Protein AF-A0A1Y2C1D2-F1 (afdb_monomer)

Foldseek 3Di:
DDDDDPDDPPDDDDDPFQFDWAWDQDPVDNLAIDIDTDDGPDDLVNRLVVNLVSLCVSLVVDPADSLLLLQLLLLQQQELPHDPCRHHDPVCGNLVPQPDQDSSSSSSVLSSRQSVCCVPVVDCRSVVSSRVSSSVLSVCLLQVVQVSSQSSNVSSCLSNVNDPVDDDDDDPPSRHRDHDPPRPHPDDPPPDDVVVVPPPPPPDDDDDDDDDDDDDDDDDDDDDDDDDDDDDDDDDDDDDDDDDDDDDDDDDDDDDDDDDDDPDPPVPPVPPPPPVPPDDPPPDPDDDDDDDDDDDDDDDDDDDDDDDDDDD

Radius of gyration: 33.6 Å; Cα contacts (8 Å, |Δi|>4): 240; chains: 1; bounding box: 76×108×132 Å

Structure (mmCIF, N/CA/C/O backbone):
data_AF-A0A1Y2C1D2-F1
#
_entry.id   AF-A0A1Y2C1D2-F1
#
loop_
_atom_site.group_PDB
_atom_site.id
_atom_site.type_symbol
_atom_site.label_atom_id
_atom_site.label_alt_id
_atom_site.label_comp_id
_atom_site.label_asym_id
_atom_site.label_entity_id
_atom_site.label_seq_id
_atom_site.pdbx_PDB_ins_code
_atom_site.Cartn_x
_atom_site.Cartn_y
_atom_site.Cartn_z
_atom_site.occupancy
_atom_site.B_iso_or_equiv
_atom_site.auth_seq_id
_atom_site.auth_comp_id
_atom_site.auth_asym_id
_atom_site.auth_atom_id
_atom_site.pdbx_PDB_model_num
ATOM 1 N N . MET A 1 1 ? -32.424 13.420 65.749 1.00 44.06 1 MET A N 1
ATOM 2 C CA . MET A 1 1 ? -33.240 12.980 64.598 1.00 44.06 1 MET A CA 1
ATOM 3 C C . MET A 1 1 ? -32.360 13.023 63.364 1.00 44.06 1 MET A C 1
ATOM 5 O O . MET A 1 1 ? -32.071 14.099 62.861 1.00 44.06 1 MET A O 1
ATOM 9 N N . SER A 1 2 ? -31.848 11.860 62.972 1.00 50.56 2 SER A N 1
ATOM 10 C CA . SER A 1 2 ? -30.832 11.695 61.932 1.00 50.56 2 SER A CA 1
ATOM 11 C C . SER A 1 2 ? -31.506 11.419 60.590 1.00 50.56 2 SER A C 1
ATOM 13 O O . SER A 1 2 ? -32.249 10.448 60.474 1.00 50.56 2 SER A O 1
ATOM 15 N N . LYS A 1 3 ? -31.252 12.255 59.579 1.00 54.75 3 LYS A N 1
ATOM 16 C CA . LYS A 1 3 ? -31.579 11.954 58.180 1.00 54.75 3 LYS A CA 1
ATOM 17 C C . LYS A 1 3 ? -30.296 11.526 57.477 1.00 54.75 3 LYS A C 1
ATOM 19 O O . LYS A 1 3 ? -29.477 12.368 57.127 1.00 54.75 3 LYS A O 1
ATOM 24 N N . ALA A 1 4 ? -30.127 10.219 57.308 1.00 60.47 4 ALA A N 1
ATOM 25 C CA . ALA A 1 4 ? -29.154 9.664 56.380 1.00 60.47 4 ALA A CA 1
ATOM 26 C C . ALA A 1 4 ? -29.745 9.763 54.967 1.00 60.47 4 ALA A C 1
ATOM 28 O O . ALA A 1 4 ? -30.774 9.152 54.675 1.00 60.47 4 ALA A O 1
ATOM 29 N N . VAL A 1 5 ? -29.134 10.589 54.123 1.00 63.88 5 VAL A N 1
ATOM 30 C CA . VAL A 1 5 ? -29.437 10.666 52.693 1.00 63.88 5 VAL A CA 1
ATOM 31 C C . VAL A 1 5 ? -28.674 9.525 52.025 1.00 63.88 5 VAL A C 1
ATOM 33 O O . VAL A 1 5 ? -27.448 9.546 51.981 1.00 63.88 5 VAL A O 1
ATOM 36 N N . LEU A 1 6 ? -29.398 8.499 51.571 1.00 66.19 6 LEU A N 1
ATOM 37 C CA . LEU A 1 6 ? -28.864 7.490 50.659 1.00 66.19 6 LEU A CA 1
ATOM 38 C C . LEU A 1 6 ? -28.685 8.154 49.285 1.00 66.19 6 LEU A C 1
ATOM 40 O O . LEU A 1 6 ? -29.654 8.323 48.546 1.00 66.19 6 LEU A O 1
ATOM 44 N N . GLU A 1 7 ? -27.458 8.543 48.948 1.00 60.53 7 GLU A N 1
ATOM 45 C CA . GLU A 1 7 ? -27.077 8.801 47.560 1.00 60.53 7 GLU A CA 1
ATOM 46 C C . GLU A 1 7 ? -26.988 7.458 46.830 1.00 60.53 7 GLU A C 1
ATOM 48 O O . GLU A 1 7 ? -26.116 6.631 47.088 1.00 60.53 7 GLU A O 1
ATOM 53 N N . SER A 1 8 ? -27.945 7.213 45.937 1.00 62.31 8 SER A N 1
ATOM 54 C CA . SER A 1 8 ? -27.910 6.082 45.019 1.00 62.31 8 SER A CA 1
ATOM 55 C C . SER A 1 8 ? -26.815 6.316 43.980 1.00 62.31 8 SER A C 1
ATOM 57 O O . SER A 1 8 ? -26.975 7.135 43.074 1.00 62.31 8 SER A O 1
ATOM 59 N N . GLU A 1 9 ? -25.708 5.595 44.125 1.00 65.31 9 GLU A N 1
ATOM 60 C CA . GLU A 1 9 ? -24.578 5.575 43.199 1.00 65.31 9 GLU A CA 1
ATOM 61 C C . GLU A 1 9 ? -25.021 4.985 41.845 1.00 65.31 9 GLU A C 1
ATOM 63 O O . GLU A 1 9 ? -25.062 3.774 41.627 1.00 65.31 9 GLU A O 1
ATOM 68 N N . THR A 1 10 ? -25.441 5.855 40.925 1.00 72.31 10 THR A N 1
ATOM 69 C CA . THR A 1 10 ? -25.790 5.476 39.552 1.00 72.31 10 THR A CA 1
ATOM 70 C C . THR A 1 10 ? -24.538 5.029 38.805 1.00 72.31 10 THR A C 1
ATOM 72 O O . THR A 1 10 ? -23.720 5.856 38.397 1.00 72.31 10 THR A O 1
ATOM 75 N N . LEU A 1 11 ? -24.403 3.715 38.608 1.00 74.19 11 LEU A N 1
ATOM 76 C CA . LEU A 1 11 ? -23.342 3.124 37.795 1.00 74.19 11 LEU A CA 1
ATOM 77 C C . LEU A 1 11 ? -23.335 3.744 36.384 1.00 74.19 11 LEU A C 1
ATOM 79 O O . LEU A 1 11 ? -24.397 3.869 35.7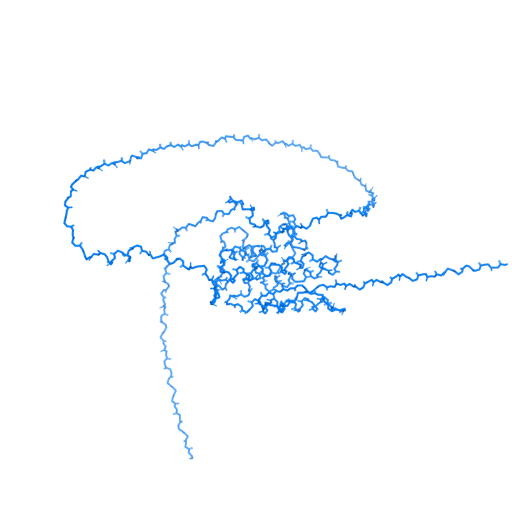63 1.00 74.19 11 LEU A O 1
ATOM 83 N N . PRO A 1 12 ? -22.159 4.121 35.847 1.00 77.12 12 PRO A N 1
ATOM 84 C CA . PRO A 1 12 ? -22.070 4.704 34.519 1.00 77.12 12 PRO A CA 1
ATOM 85 C C . PRO A 1 12 ? -22.560 3.706 33.458 1.00 77.12 12 PRO A C 1
ATOM 87 O O . PRO A 1 12 ? -22.302 2.503 33.569 1.00 77.12 12 PRO A O 1
ATOM 90 N N . PRO A 1 13 ? -23.242 4.185 32.403 1.00 75.62 13 PRO A N 1
ATOM 91 C CA . PRO A 1 13 ? -23.796 3.318 31.375 1.00 75.62 13 PRO A CA 1
ATOM 92 C C . PRO A 1 13 ? -22.697 2.484 30.691 1.00 75.62 13 PRO A C 1
ATOM 94 O O . PRO A 1 13 ? -21.584 2.980 30.466 1.00 75.62 13 PRO A O 1
ATOM 97 N N . PRO A 1 14 ? -22.992 1.223 30.321 1.00 69.88 14 PRO A N 1
ATOM 98 C CA . PRO A 1 14 ? -22.022 0.335 29.694 1.00 69.88 14 PRO A CA 1
ATOM 99 C C . PRO A 1 14 ? -21.507 0.935 28.380 1.00 69.88 14 PRO A C 1
ATOM 101 O O . PRO A 1 14 ? -22.271 1.326 27.493 1.00 69.88 14 PRO A O 1
ATOM 104 N N . LYS A 1 15 ? -20.177 1.018 28.246 1.00 75.38 15 LYS A N 1
ATOM 105 C CA . LYS A 1 15 ? -19.519 1.525 27.034 1.00 75.38 15 LYS A CA 1
ATOM 106 C C . LYS A 1 15 ? -19.853 0.592 25.868 1.00 75.38 15 LYS A C 1
ATOM 108 O O . LYS A 1 15 ? -19.541 -0.595 25.929 1.00 75.38 15 LYS A O 1
ATOM 113 N N . LYS A 1 16 ? -20.460 1.129 24.801 1.00 75.25 16 LYS A N 1
ATOM 114 C CA . LYS A 1 16 ? -20.773 0.364 23.583 1.00 75.25 16 LYS A CA 1
ATOM 115 C C . LYS A 1 16 ? -19.516 -0.369 23.073 1.00 75.25 16 LYS A C 1
ATOM 117 O O . LYS A 1 16 ? -18.443 0.249 23.050 1.00 75.25 16 LYS A O 1
ATOM 122 N N . PRO A 1 17 ? -19.630 -1.648 22.669 1.00 74.06 17 PRO A N 1
ATOM 123 C CA . PRO A 1 17 ? -18.497 -2.420 22.175 1.00 74.06 17 PRO A CA 1
ATOM 124 C C . PRO A 1 17 ? -17.888 -1.735 20.948 1.00 74.06 17 PRO A C 1
ATOM 126 O O . PRO A 1 17 ? -18.595 -1.217 20.083 1.00 74.06 17 PRO A O 1
ATOM 129 N N . ARG A 1 18 ? -16.553 -1.680 20.904 1.00 78.31 18 ARG A N 1
ATOM 130 C CA . ARG A 1 18 ? -15.818 -1.041 19.806 1.00 78.31 18 ARG A CA 1
ATOM 131 C C . ARG A 1 18 ? -15.944 -1.912 18.559 1.00 78.31 18 ARG A C 1
ATOM 133 O O . ARG A 1 18 ? -15.490 -3.050 18.568 1.00 78.31 18 ARG A O 1
ATOM 140 N N . VAL A 1 19 ? -16.520 -1.359 17.496 1.00 88.19 19 VAL A N 1
ATOM 141 C CA . VAL A 1 19 ? -16.541 -2.002 16.178 1.00 88.19 19 VAL A CA 1
ATOM 142 C C . VAL A 1 19 ? -15.196 -1.729 15.515 1.00 88.19 19 VAL A C 1
ATOM 144 O O . VAL A 1 19 ? -14.900 -0.594 15.143 1.00 88.19 19 VAL A O 1
ATOM 147 N N . LEU A 1 20 ? -14.355 -2.756 15.444 1.00 93.38 20 LEU A N 1
ATOM 148 C CA . LEU A 1 20 ? -13.077 -2.704 14.743 1.00 93.38 20 LEU A CA 1
ATOM 149 C C . LEU A 1 20 ? -13.267 -3.249 13.333 1.00 93.38 20 LEU A C 1
ATOM 151 O O . LEU A 1 20 ? -14.024 -4.195 13.132 1.00 93.38 20 LEU A O 1
ATOM 155 N N . LEU A 1 21 ? -12.578 -2.651 12.369 1.00 96.12 21 LEU A N 1
ATOM 156 C CA . LEU A 1 21 ? -12.519 -3.164 11.007 1.00 96.12 21 LEU A CA 1
ATOM 157 C C . LEU A 1 21 ? -11.217 -3.932 10.800 1.00 96.12 21 LEU A C 1
ATOM 159 O O . LEU A 1 21 ? -10.207 -3.610 11.432 1.00 96.12 21 LEU A O 1
ATOM 163 N N . GLN A 1 22 ? -11.247 -4.915 9.911 1.00 96.69 22 GLN A N 1
ATOM 164 C CA . GLN A 1 22 ? -10.077 -5.662 9.464 1.00 96.69 22 GLN A CA 1
ATOM 165 C C . GLN A 1 22 ? -10.060 -5.758 7.939 1.00 96.69 22 GLN A C 1
ATOM 167 O O . GLN A 1 22 ? -11.091 -5.573 7.288 1.00 96.69 22 GLN A O 1
ATOM 172 N N . ILE A 1 23 ? -8.877 -6.002 7.381 1.00 98.06 23 ILE A N 1
ATOM 173 C CA . ILE A 1 23 ? -8.699 -6.266 5.954 1.00 98.06 23 ILE A CA 1
ATOM 174 C C . ILE A 1 23 ? -8.796 -7.774 5.740 1.00 98.06 23 ILE A C 1
ATOM 176 O O . ILE A 1 23 ? -7.980 -8.514 6.284 1.00 98.06 23 ILE A O 1
ATOM 180 N N . ASP A 1 24 ? -9.749 -8.201 4.918 1.00 98.00 24 ASP A N 1
ATOM 181 C CA . ASP A 1 24 ? -9.963 -9.603 4.556 1.00 98.00 24 ASP A CA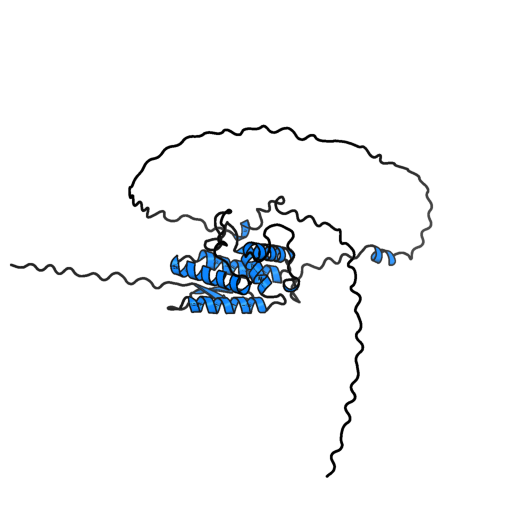 1
ATOM 182 C C . ASP A 1 24 ? -9.873 -9.801 3.031 1.00 98.00 24 ASP A C 1
ATOM 184 O O . ASP A 1 24 ? -10.027 -8.837 2.267 1.00 98.00 24 ASP A O 1
ATOM 188 N N . PRO A 1 25 ? -9.633 -11.038 2.553 1.00 97.62 25 PRO A N 1
ATOM 189 C CA . PRO A 1 25 ? -9.782 -11.367 1.139 1.00 97.62 25 PRO A CA 1
ATOM 190 C C . PRO A 1 25 ? -11.189 -11.026 0.638 1.00 97.62 25 PRO A C 1
ATOM 192 O O . PRO A 1 25 ? -12.179 -11.273 1.330 1.00 97.62 25 PRO A O 1
ATOM 195 N N . SER A 1 26 ? -11.293 -10.506 -0.583 1.00 97.38 26 SER A N 1
ATOM 196 C CA . SER A 1 26 ? -12.596 -10.324 -1.219 1.00 97.38 26 SER A CA 1
ATOM 197 C C . SER A 1 26 ? -13.246 -11.687 -1.504 1.00 97.38 26 SER A C 1
ATOM 199 O O . SER A 1 26 ? -12.588 -12.575 -2.050 1.00 97.38 26 SER A O 1
ATOM 201 N N . PRO A 1 27 ? -14.540 -11.874 -1.185 1.00 95.62 27 PRO A N 1
ATOM 202 C CA . PRO A 1 27 ? -15.243 -13.126 -1.465 1.00 95.62 27 PRO A CA 1
ATOM 203 C C . PRO A 1 27 ? -15.544 -13.319 -2.958 1.00 95.62 27 PRO A C 1
ATOM 205 O O . PRO A 1 27 ? -15.821 -14.435 -3.385 1.00 95.62 27 PRO A O 1
ATOM 208 N N . THR A 1 28 ? -15.527 -12.240 -3.746 1.00 96.25 28 THR A N 1
ATOM 209 C CA . THR A 1 28 ? -15.888 -12.255 -5.171 1.00 96.25 28 THR A CA 1
ATOM 210 C C . THR A 1 28 ? -14.685 -12.229 -6.103 1.00 96.25 28 THR A C 1
ATOM 212 O O . THR A 1 28 ? -14.814 -12.618 -7.259 1.00 96.25 28 THR A O 1
ATOM 215 N N . ASP A 1 29 ? -13.530 -11.769 -5.623 1.00 95.44 29 ASP A N 1
ATOM 216 C CA . ASP A 1 29 ? -12.335 -11.583 -6.441 1.00 95.44 29 ASP A CA 1
ATOM 217 C C . ASP A 1 29 ? -11.087 -11.989 -5.638 1.00 95.44 29 ASP A C 1
ATOM 219 O O . ASP A 1 29 ? -10.719 -11.296 -4.687 1.00 95.44 29 ASP A O 1
ATOM 223 N N . PRO A 1 30 ? -10.402 -13.089 -5.996 1.00 93.94 30 PRO A N 1
ATOM 224 C CA . PRO A 1 30 ? -9.249 -13.580 -5.243 1.00 93.94 30 PRO A CA 1
ATOM 225 C C . PRO A 1 30 ? -8.043 -12.626 -5.264 1.00 93.94 30 PRO A C 1
ATOM 227 O O . PRO A 1 30 ? -7.107 -12.833 -4.485 1.00 93.94 30 PRO A O 1
ATOM 230 N N . ASN A 1 31 ? -8.063 -11.610 -6.133 1.00 94.12 31 ASN A N 1
ATOM 231 C CA . ASN A 1 31 ? -7.018 -10.604 -6.291 1.00 94.12 31 ASN A CA 1
ATOM 232 C C . ASN A 1 31 ? -7.378 -9.262 -5.637 1.00 94.12 31 ASN A C 1
ATOM 234 O O . ASN A 1 31 ? -6.684 -8.270 -5.851 1.00 94.12 31 ASN A O 1
ATOM 238 N N . LYS A 1 32 ? -8.446 -9.209 -4.835 1.00 96.94 32 LYS A N 1
ATOM 239 C CA . LYS A 1 32 ? -8.849 -8.004 -4.104 1.00 96.94 32 LYS A CA 1
ATOM 240 C C . LYS A 1 32 ? -8.965 -8.258 -2.613 1.00 96.94 32 LYS A C 1
ATOM 242 O O . LYS A 1 32 ? -9.172 -9.378 -2.147 1.00 96.94 32 LYS A O 1
ATOM 247 N N . VAL A 1 33 ? -8.878 -7.170 -1.866 1.00 98.31 33 VAL A N 1
ATOM 248 C CA . VAL A 1 33 ? -9.148 -7.116 -0.432 1.00 98.31 33 VAL A CA 1
ATOM 249 C C . VAL A 1 33 ? -10.342 -6.216 -0.150 1.00 98.31 33 VAL A C 1
ATOM 251 O O . VAL A 1 33 ? -10.647 -5.291 -0.906 1.00 98.31 33 VAL A O 1
ATOM 254 N N . VAL A 1 34 ? -11.030 -6.486 0.951 1.00 98.25 34 VAL A N 1
ATOM 255 C CA . VAL A 1 34 ? -12.196 -5.728 1.410 1.00 98.25 34 VAL A CA 1
ATOM 256 C C . VAL A 1 34 ? -12.079 -5.427 2.897 1.00 98.25 34 VAL A C 1
ATOM 258 O O . VAL A 1 34 ? -11.306 -6.057 3.617 1.00 98.25 34 VAL A O 1
ATOM 261 N N . LEU A 1 35 ? -12.858 -4.451 3.364 1.00 97.94 35 LEU A N 1
ATOM 262 C CA . LEU A 1 35 ? -13.009 -4.197 4.792 1.00 97.94 35 LEU A CA 1
ATOM 263 C C . LEU A 1 35 ? -14.195 -4.965 5.349 1.00 97.94 35 LEU A C 1
ATOM 265 O O . LEU A 1 35 ? -15.316 -4.836 4.860 1.00 97.94 35 LEU A O 1
ATOM 269 N N . THR A 1 36 ? -13.950 -5.694 6.425 1.00 97.31 36 THR A N 1
ATOM 270 C CA . THR A 1 36 ? -14.966 -6.422 7.184 1.00 97.31 36 THR A CA 1
ATOM 271 C C . THR A 1 36 ? -14.929 -5.982 8.643 1.00 97.31 36 THR A C 1
ATOM 273 O O . THR A 1 36 ? -14.018 -5.280 9.090 1.00 97.31 36 THR A O 1
ATOM 276 N N . THR A 1 37 ? -15.957 -6.357 9.401 1.00 96.38 37 THR A N 1
ATOM 277 C CA . THR A 1 37 ? -15.965 -6.128 10.847 1.00 96.38 37 THR A CA 1
ATOM 278 C C . THR A 1 37 ? -15.188 -7.245 11.529 1.00 96.38 37 THR A C 1
ATOM 280 O O . THR A 1 37 ? -15.506 -8.417 11.342 1.00 96.38 37 THR A O 1
ATOM 283 N N . ALA A 1 38 ? -14.191 -6.881 12.332 1.00 94.19 38 ALA A N 1
ATOM 284 C CA . ALA A 1 38 ? -13.420 -7.837 13.107 1.00 94.19 38 ALA A CA 1
ATOM 285 C C . ALA A 1 38 ? -14.301 -8.497 14.185 1.00 94.19 38 ALA A C 1
ATOM 287 O O . ALA A 1 38 ? -15.165 -7.825 14.769 1.00 94.19 38 ALA A O 1
ATOM 288 N N . PRO A 1 39 ? -14.064 -9.779 14.515 1.00 91.69 39 PRO A N 1
ATOM 289 C CA . PRO A 1 39 ? -14.744 -10.439 15.620 1.00 91.69 39 PRO A CA 1
ATOM 290 C C . PRO A 1 39 ? -14.586 -9.667 16.941 1.00 91.69 39 PRO A C 1
ATOM 292 O O . PRO A 1 39 ? -13.554 -9.015 17.170 1.00 91.69 39 PRO A O 1
ATOM 295 N N . PRO A 1 40 ? -15.575 -9.746 17.850 1.00 86.62 40 PRO A N 1
ATOM 296 C CA . PRO A 1 40 ? -15.449 -9.136 19.166 1.00 86.62 40 PRO A CA 1
ATOM 297 C C . PRO A 1 40 ? -14.221 -9.695 19.898 1.00 86.62 40 PRO A C 1
ATOM 299 O O . PRO A 1 40 ? -13.910 -10.878 19.796 1.00 86.62 40 PRO A O 1
ATOM 302 N N . ASN A 1 41 ? -13.531 -8.836 20.652 1.00 85.81 41 ASN A N 1
ATOM 303 C CA . ASN A 1 41 ? -12.322 -9.163 21.425 1.00 85.81 41 ASN A CA 1
ATOM 304 C C . ASN A 1 41 ? -11.075 -9.536 20.603 1.00 85.81 41 ASN A C 1
ATOM 306 O O . ASN A 1 41 ? -10.105 -10.039 21.167 1.00 85.81 41 ASN A O 1
ATOM 310 N N . THR A 1 42 ? -11.050 -9.251 19.298 1.00 91.19 42 THR A N 1
ATOM 311 C CA . THR A 1 42 ? -9.835 -9.450 18.496 1.00 91.19 42 THR A CA 1
ATOM 312 C C . THR A 1 42 ? -8.707 -8.530 18.976 1.00 91.19 42 THR A C 1
ATOM 314 O O . THR A 1 42 ? -8.886 -7.317 19.119 1.00 91.19 42 THR A O 1
ATOM 317 N N . LEU A 1 43 ? -7.527 -9.105 19.221 1.00 93.50 43 LEU A N 1
ATOM 318 C CA . LEU A 1 43 ? -6.340 -8.357 19.633 1.00 93.50 43 LEU A CA 1
ATOM 319 C C . LEU A 1 43 ? -5.724 -7.628 18.433 1.00 93.50 43 LEU A C 1
ATOM 321 O O . LEU A 1 43 ? -5.659 -8.168 17.331 1.00 93.50 43 LEU A O 1
ATOM 325 N N . ASN A 1 44 ? -5.201 -6.419 18.658 1.00 92.56 44 ASN A N 1
ATOM 326 C CA . ASN A 1 44 ? -4.547 -5.623 17.612 1.00 92.56 44 ASN A CA 1
ATOM 327 C C . ASN A 1 44 ? -3.400 -6.398 16.933 1.00 92.56 44 ASN A C 1
ATOM 329 O O . ASN A 1 44 ? -3.315 -6.437 15.710 1.00 92.56 44 ASN A O 1
ATOM 333 N N . GLN A 1 45 ? -2.586 -7.111 17.717 1.00 95.94 45 GLN A N 1
ATOM 334 C CA . GLN A 1 45 ? -1.501 -7.941 17.189 1.00 95.94 45 GLN A CA 1
ATOM 335 C C . GLN A 1 45 ? -2.008 -9.009 16.207 1.00 95.94 45 GLN A C 1
ATOM 337 O O . GLN A 1 45 ? -1.400 -9.211 15.161 1.00 95.94 45 GLN A O 1
ATOM 342 N N . THR A 1 46 ? -3.148 -9.641 16.495 1.00 96.31 46 THR A N 1
ATOM 343 C CA . THR A 1 46 ? -3.768 -10.625 15.599 1.00 96.31 46 THR A CA 1
ATOM 344 C C . THR A 1 46 ? -4.203 -9.986 14.280 1.00 96.31 46 THR A C 1
ATOM 346 O O . THR A 1 46 ? -3.970 -10.568 13.220 1.00 96.31 46 THR A O 1
ATOM 349 N N . LEU A 1 47 ? -4.774 -8.776 14.317 1.00 96.62 47 LEU A N 1
ATOM 350 C CA . LEU A 1 47 ? -5.149 -8.021 13.112 1.00 96.62 47 LEU A CA 1
ATOM 351 C C . LEU A 1 47 ? -3.928 -7.665 12.260 1.00 96.62 47 LEU A C 1
ATOM 353 O O . LEU A 1 47 ? -3.942 -7.851 11.044 1.00 96.62 47 LEU A O 1
ATOM 357 N N . VAL A 1 48 ? -2.850 -7.205 12.897 1.00 97.62 48 VAL A N 1
ATOM 358 C CA . VAL A 1 48 ? -1.596 -6.871 12.213 1.00 97.62 48 VAL A CA 1
ATOM 359 C C . VAL A 1 48 ? -0.998 -8.112 11.549 1.00 97.62 48 VAL A C 1
ATOM 361 O O . VAL A 1 48 ? -0.745 -8.094 10.347 1.00 97.62 48 VAL A O 1
ATOM 364 N N . THR A 1 49 ? -0.817 -9.210 12.291 1.00 98.25 49 THR A N 1
ATOM 365 C CA . THR A 1 49 ? -0.212 -10.442 11.759 1.00 98.25 49 THR A CA 1
ATOM 366 C C . THR A 1 49 ? -1.049 -11.060 10.638 1.00 98.25 49 THR A C 1
ATOM 368 O O . THR A 1 49 ? -0.498 -11.436 9.605 1.00 98.25 49 THR A O 1
ATOM 371 N N . SER A 1 50 ? -2.374 -11.137 10.801 1.00 97.94 50 SER A N 1
ATOM 372 C CA . SER A 1 50 ? -3.268 -11.663 9.757 1.00 97.94 50 SER A CA 1
ATOM 373 C C . SER A 1 50 ? -3.225 -10.814 8.487 1.00 97.94 50 SER A C 1
ATOM 375 O O . SER A 1 50 ? -3.062 -11.361 7.398 1.00 97.94 50 SER A O 1
ATOM 377 N N . THR A 1 51 ? -3.261 -9.485 8.622 1.00 98.44 51 THR A N 1
ATOM 378 C CA . THR A 1 51 ? -3.189 -8.558 7.482 1.00 98.44 51 THR A CA 1
ATOM 379 C C . THR A 1 51 ? -1.840 -8.645 6.764 1.00 98.44 51 THR A C 1
ATOM 381 O O . THR A 1 51 ? -1.799 -8.654 5.536 1.00 98.44 51 THR A O 1
ATOM 384 N N . LEU A 1 52 ? -0.728 -8.759 7.498 1.00 98.56 52 LEU A N 1
ATOM 385 C CA . LEU A 1 52 ? 0.601 -8.913 6.894 1.00 98.56 52 LEU A CA 1
ATOM 386 C C . LEU A 1 52 ? 0.727 -10.208 6.094 1.00 98.56 52 LEU A C 1
ATOM 388 O O . LEU A 1 52 ? 1.226 -10.185 4.966 1.00 98.56 52 LEU A O 1
ATOM 392 N N . ASN A 1 53 ? 0.243 -11.318 6.653 1.00 98.50 53 ASN A N 1
ATOM 393 C CA . ASN A 1 53 ? 0.233 -12.607 5.968 1.00 98.50 53 ASN A CA 1
ATOM 394 C C . ASN A 1 53 ? -0.658 -12.564 4.724 1.00 98.50 53 ASN A C 1
ATOM 396 O O . ASN A 1 53 ? -0.249 -13.048 3.667 1.00 98.50 53 ASN A O 1
ATOM 400 N N . LEU A 1 54 ? -1.838 -11.946 4.831 1.00 98.44 54 LEU A N 1
ATOM 401 C CA . LEU A 1 54 ? -2.767 -11.762 3.721 1.00 98.44 54 LEU A CA 1
ATOM 402 C C . LEU A 1 54 ? -2.119 -10.989 2.570 1.00 98.44 54 LEU A C 1
ATOM 404 O O . LEU A 1 54 ? -2.051 -11.509 1.459 1.00 98.44 54 LEU A O 1
ATOM 408 N N . LEU A 1 55 ? -1.619 -9.778 2.831 1.00 98.50 55 LEU A N 1
ATOM 409 C CA . LEU A 1 55 ? -1.044 -8.920 1.792 1.00 98.50 55 LEU A CA 1
ATOM 410 C C . LEU A 1 55 ? 0.219 -9.533 1.183 1.00 98.50 55 LEU A C 1
ATOM 412 O O . LEU A 1 55 ? 0.376 -9.525 -0.035 1.00 98.50 55 LEU A O 1
ATOM 416 N N . SER A 1 56 ? 1.084 -10.135 2.005 1.00 98.12 56 SER A N 1
ATOM 417 C CA . SER A 1 56 ? 2.279 -10.828 1.509 1.00 98.12 56 SER A CA 1
ATOM 418 C C . SER A 1 56 ? 1.913 -11.992 0.591 1.00 98.12 56 SER A C 1
ATOM 420 O O . SER A 1 56 ? 2.484 -12.125 -0.488 1.00 98.12 56 SER A O 1
ATOM 422 N N . THR A 1 57 ? 0.936 -12.811 0.994 1.00 98.19 57 THR A N 1
ATOM 423 C CA . THR A 1 57 ? 0.457 -13.942 0.187 1.00 98.19 57 THR A CA 1
ATOM 424 C C . THR A 1 57 ? -0.175 -13.452 -1.108 1.00 98.19 57 THR A C 1
ATOM 426 O O . THR A 1 57 ? 0.109 -14.000 -2.166 1.00 98.19 57 THR A O 1
ATOM 429 N N . LEU A 1 58 ? -1.006 -12.410 -1.035 1.00 97.75 58 LEU A N 1
ATOM 430 C CA . LEU A 1 58 ? -1.681 -11.818 -2.185 1.00 97.75 58 LEU A CA 1
ATOM 431 C C . LEU A 1 58 ? -0.677 -11.300 -3.221 1.00 97.75 58 LEU A C 1
ATOM 433 O O . LEU A 1 58 ? -0.767 -11.653 -4.391 1.00 97.75 58 LEU A O 1
ATOM 437 N N . PHE A 1 59 ? 0.319 -10.529 -2.786 1.00 97.75 59 PHE A N 1
ATOM 438 C CA . PHE A 1 59 ? 1.370 -10.000 -3.656 1.00 97.75 59 PHE A CA 1
ATOM 439 C C . PHE A 1 59 ? 2.233 -11.100 -4.285 1.00 97.75 59 PHE A C 1
ATOM 441 O O . PHE A 1 59 ? 2.620 -10.995 -5.447 1.00 97.75 59 PHE A O 1
ATOM 448 N N . SER A 1 60 ? 2.479 -12.189 -3.555 1.00 97.25 60 SER A N 1
ATOM 449 C CA . SER A 1 60 ? 3.223 -13.349 -4.054 1.00 97.25 60 SER A CA 1
ATOM 450 C C . SER A 1 60 ? 2.461 -14.228 -5.054 1.00 97.25 60 SER A C 1
ATOM 452 O O . SER A 1 60 ? 3.066 -15.144 -5.600 1.00 97.25 60 SER A O 1
ATOM 454 N N . ARG A 1 61 ? 1.166 -13.990 -5.311 1.00 96.12 61 ARG A N 1
ATOM 455 C CA . ARG A 1 61 ? 0.395 -14.745 -6.324 1.00 96.12 61 ARG A CA 1
ATOM 456 C C . ARG A 1 61 ? 0.669 -14.309 -7.762 1.00 96.12 61 ARG A C 1
ATOM 458 O O . ARG A 1 61 ? 0.269 -15.007 -8.686 1.00 96.12 61 ARG A O 1
ATOM 465 N N . THR A 1 62 ? 1.295 -13.154 -7.942 1.00 95.81 62 THR A N 1
ATOM 466 C CA . THR A 1 62 ? 1.624 -12.596 -9.259 1.00 95.81 62 THR A CA 1
ATOM 467 C C . THR A 1 62 ? 2.985 -13.091 -9.746 1.00 95.81 62 THR A C 1
ATOM 469 O O . THR A 1 62 ? 3.743 -13.708 -8.994 1.00 95.81 62 THR A O 1
ATOM 472 N N . ARG A 1 63 ? 3.332 -12.781 -10.995 1.00 96.00 63 ARG A N 1
ATOM 473 C CA . ARG A 1 63 ? 4.646 -13.104 -11.573 1.00 96.00 63 ARG A CA 1
ATOM 474 C C . ARG A 1 63 ? 5.749 -12.122 -11.185 1.00 96.00 63 ARG A C 1
ATOM 476 O O . ARG A 1 63 ? 6.920 -12.407 -11.430 1.00 96.00 63 ARG A O 1
ATOM 483 N N . VAL A 1 64 ? 5.399 -10.969 -10.616 1.00 96.69 64 VAL A N 1
ATOM 484 C CA . VAL A 1 64 ? 6.372 -9.966 -10.164 1.00 96.69 64 VAL A CA 1
ATOM 485 C C . VAL A 1 64 ? 6.759 -10.186 -8.708 1.00 96.69 64 VAL A C 1
ATOM 487 O O . VAL A 1 64 ? 6.028 -10.778 -7.915 1.00 96.69 64 VAL A O 1
ATOM 490 N N . HIS A 1 65 ? 7.928 -9.674 -8.326 1.00 97.94 65 HIS A N 1
ATOM 491 C CA . HIS A 1 65 ? 8.361 -9.731 -6.938 1.00 97.94 65 HIS A CA 1
ATOM 492 C C . HIS A 1 65 ? 7.426 -8.902 -6.040 1.00 97.94 65 HIS A C 1
ATOM 494 O O . HIS A 1 65 ? 7.149 -7.739 -6.335 1.00 97.94 65 HIS A O 1
ATOM 500 N N . LYS A 1 66 ? 6.989 -9.468 -4.906 1.00 97.88 66 LYS A N 1
ATOM 501 C CA . LYS A 1 66 ? 6.033 -8.832 -3.975 1.00 97.88 66 LYS A CA 1
ATOM 502 C C . LYS A 1 66 ? 6.439 -7.420 -3.534 1.00 97.88 66 LYS A C 1
ATOM 504 O O . LYS A 1 66 ? 5.586 -6.554 -3.358 1.00 97.88 66 LYS A O 1
ATOM 509 N N . ASP A 1 67 ? 7.741 -7.172 -3.403 1.00 98.50 67 ASP A N 1
ATOM 510 C CA . ASP A 1 67 ? 8.284 -5.879 -2.972 1.00 98.50 67 ASP A CA 1
ATOM 511 C C . ASP A 1 67 ? 7.936 -4.749 -3.947 1.00 98.50 67 ASP A C 1
ATOM 513 O O . ASP A 1 67 ? 7.785 -3.603 -3.524 1.00 98.50 67 ASP A O 1
ATOM 517 N N . ARG A 1 68 ? 7.725 -5.068 -5.233 1.00 98.25 68 ARG A N 1
ATOM 518 C CA . ARG A 1 68 ? 7.251 -4.110 -6.236 1.00 98.25 68 ARG A CA 1
ATOM 519 C C . ARG A 1 68 ? 5.916 -3.505 -5.804 1.00 98.25 68 ARG A C 1
ATOM 521 O O . ARG A 1 68 ? 5.752 -2.289 -5.841 1.00 98.25 68 ARG A O 1
ATOM 528 N N . PHE A 1 69 ? 4.986 -4.325 -5.319 1.00 98.50 69 PHE A N 1
ATOM 529 C CA . PHE A 1 69 ? 3.696 -3.835 -4.836 1.00 98.50 69 PHE A CA 1
ATOM 530 C C . PHE A 1 69 ? 3.790 -3.120 -3.501 1.00 98.50 69 PHE A C 1
ATOM 532 O O . PHE A 1 69 ? 3.042 -2.174 -3.282 1.00 98.50 69 PHE A O 1
ATOM 539 N N . ILE A 1 70 ? 4.721 -3.513 -2.631 1.00 98.44 70 ILE A N 1
ATOM 540 C CA . ILE A 1 70 ? 4.952 -2.794 -1.375 1.00 98.44 70 ILE A CA 1
ATOM 541 C C . ILE A 1 70 ? 5.414 -1.361 -1.667 1.00 98.44 70 ILE A C 1
ATOM 543 O O . ILE A 1 70 ? 4.872 -0.410 -1.102 1.00 98.44 70 ILE A O 1
ATOM 547 N N . TYR A 1 71 ? 6.365 -1.188 -2.589 1.00 98.31 71 TYR A N 1
ATOM 548 C CA . TYR A 1 71 ? 6.794 0.142 -3.010 1.00 98.31 71 TYR A CA 1
ATOM 549 C C . TYR A 1 71 ? 5.688 0.902 -3.741 1.00 98.31 71 TYR A C 1
ATOM 551 O O . TYR A 1 71 ? 5.453 2.063 -3.420 1.00 98.31 71 TYR A O 1
ATOM 559 N N . ALA A 1 72 ? 4.965 0.270 -4.668 1.00 98.38 72 ALA A N 1
ATOM 560 C CA . ALA A 1 72 ? 3.860 0.931 -5.363 1.00 98.38 72 ALA A CA 1
ATOM 561 C C . ALA A 1 72 ? 2.757 1.397 -4.390 1.00 98.38 72 ALA A C 1
ATOM 563 O O . ALA A 1 72 ? 2.273 2.526 -4.487 1.00 98.38 72 ALA A O 1
ATOM 564 N N . LEU A 1 73 ? 2.416 0.562 -3.402 1.00 98.12 73 LEU A N 1
ATOM 565 C CA . LEU A 1 73 ? 1.495 0.895 -2.316 1.00 98.12 73 LEU A CA 1
ATOM 566 C C . LEU A 1 73 ? 2.002 2.103 -1.525 1.00 98.12 73 LEU A C 1
ATOM 568 O O . LEU A 1 73 ? 1.253 3.055 -1.315 1.00 98.12 73 LEU A O 1
ATOM 572 N N . ALA A 1 74 ? 3.276 2.102 -1.129 1.00 96.38 74 ALA A N 1
ATOM 573 C CA . ALA A 1 74 ? 3.879 3.243 -0.453 1.00 96.38 74 ALA A CA 1
ATOM 574 C C . ALA A 1 74 ? 3.828 4.510 -1.325 1.00 96.38 74 ALA A C 1
ATOM 576 O O . ALA A 1 74 ? 3.480 5.569 -0.820 1.00 96.38 74 ALA A O 1
ATOM 577 N N . GLY A 1 75 ? 4.085 4.416 -2.633 1.00 95.56 75 GLY A N 1
ATOM 578 C CA . GLY A 1 75 ? 3.998 5.543 -3.568 1.00 95.56 75 GLY A CA 1
ATOM 579 C C . GLY A 1 75 ? 2.614 6.203 -3.621 1.00 95.56 75 GLY A C 1
ATOM 580 O O . GLY A 1 75 ? 2.521 7.429 -3.759 1.00 95.56 75 GLY A O 1
ATOM 581 N N . PHE A 1 76 ? 1.550 5.416 -3.452 1.00 95.81 76 PHE A N 1
ATOM 582 C CA . PHE A 1 76 ? 0.185 5.926 -3.311 1.00 95.81 76 PHE A CA 1
ATOM 583 C C . PHE A 1 76 ? -0.086 6.528 -1.936 1.00 95.81 76 PHE A C 1
ATOM 585 O O . PHE A 1 76 ? -0.550 7.662 -1.843 1.00 95.81 76 PHE A O 1
ATOM 592 N N . LEU A 1 77 ? 0.188 5.769 -0.873 1.00 95.25 77 LEU A N 1
ATOM 593 C CA . LEU A 1 77 ? -0.138 6.178 0.494 1.00 95.25 77 LEU A CA 1
ATOM 594 C C . LEU A 1 77 ? 0.617 7.438 0.890 1.00 95.25 77 LEU A C 1
ATOM 596 O O . LEU A 1 77 ? 0.075 8.300 1.583 1.00 95.25 77 LEU A O 1
ATOM 600 N N . PHE A 1 78 ? 1.867 7.535 0.450 1.00 92.38 78 PHE A N 1
ATOM 601 C CA . PHE A 1 78 ? 2.782 8.587 0.826 1.00 92.38 78 PHE A CA 1
ATOM 602 C C . PHE A 1 78 ? 2.591 9.834 -0.037 1.00 92.38 78 PHE A C 1
ATOM 604 O O . PHE A 1 78 ? 3.468 10.261 -0.804 1.00 92.38 78 PHE A O 1
ATOM 611 N N . ASP A 1 79 ? 1.437 10.466 0.185 1.00 90.00 79 ASP A N 1
ATOM 612 C CA . ASP A 1 79 ? 1.051 11.760 -0.354 1.00 90.00 79 ASP A CA 1
ATOM 613 C C . ASP A 1 79 ? 0.725 12.793 0.749 1.00 90.00 79 ASP A C 1
ATOM 615 O O . ASP A 1 79 ? 0.103 12.439 1.750 1.00 90.00 79 ASP A O 1
ATOM 619 N N . PRO A 1 80 ? 1.088 14.083 0.593 1.00 89.38 80 PRO A N 1
ATOM 620 C CA . PRO A 1 80 ? 0.699 15.133 1.539 1.00 89.38 80 PRO A CA 1
ATOM 621 C C . PRO A 1 80 ? -0.812 15.224 1.804 1.00 89.38 80 PRO A C 1
ATOM 623 O O . PRO A 1 80 ? -1.205 15.636 2.894 1.00 89.38 80 PRO A O 1
ATOM 626 N N . SER A 1 81 ? -1.647 14.845 0.829 1.00 90.75 81 SER A N 1
ATOM 627 C CA . SER A 1 81 ? -3.113 14.851 0.944 1.00 90.75 81 SER A CA 1
ATOM 628 C C . SER A 1 81 ? -3.698 13.621 1.650 1.00 90.75 81 SER A C 1
ATOM 630 O O . SER A 1 81 ? -4.877 13.624 2.014 1.00 90.75 81 SER A O 1
ATOM 632 N N . SER A 1 82 ? -2.893 12.582 1.882 1.00 92.81 82 SER A N 1
ATOM 633 C CA . SER A 1 82 ? -3.337 11.361 2.550 1.00 92.81 82 SER A CA 1
ATOM 634 C C . SER A 1 82 ? -3.769 11.620 4.005 1.00 92.81 82 SER A C 1
ATOM 636 O O . SER A 1 82 ? -3.296 12.546 4.666 1.00 92.81 82 SER A O 1
ATOM 638 N N . PRO A 1 83 ? -4.658 10.794 4.578 1.00 92.06 83 PRO A N 1
ATOM 639 C CA . PRO A 1 83 ? -4.977 10.863 5.994 1.00 92.06 83 PRO A CA 1
ATOM 640 C C . PRO A 1 83 ? -3.766 10.459 6.848 1.00 92.06 83 PRO A C 1
ATOM 642 O O . PRO A 1 83 ? -2.935 9.642 6.442 1.00 92.06 83 PRO A O 1
ATOM 645 N N . THR A 1 84 ? -3.706 10.975 8.077 1.00 88.06 84 THR A N 1
ATOM 646 C CA . THR A 1 84 ? -2.814 10.465 9.129 1.00 88.06 84 THR A CA 1
ATOM 647 C C . THR A 1 84 ? -3.004 8.947 9.262 1.00 88.06 84 THR A C 1
ATOM 649 O O . THR A 1 84 ? -4.150 8.495 9.327 1.00 88.06 84 THR A O 1
ATOM 652 N N . PRO A 1 85 ? -1.929 8.144 9.297 1.00 90.19 85 PRO A N 1
ATOM 653 C CA . PRO A 1 85 ? -0.539 8.533 9.547 1.00 90.19 85 PRO A CA 1
ATOM 654 C C . PRO A 1 85 ? 0.298 8.786 8.288 1.00 90.19 85 PRO A C 1
ATOM 656 O O . PRO A 1 85 ? 1.479 9.085 8.406 1.00 90.19 85 PRO A O 1
ATOM 659 N N . PHE A 1 86 ? -0.285 8.670 7.097 1.00 91.31 86 PHE A N 1
ATOM 660 C CA . PHE A 1 86 ? 0.477 8.675 5.852 1.00 91.31 86 PHE A CA 1
ATOM 661 C C . PHE A 1 86 ? 0.670 10.068 5.267 1.00 91.31 86 PHE A C 1
ATOM 663 O O . PHE A 1 86 ? 1.743 10.358 4.757 1.00 91.31 86 PHE A O 1
ATOM 670 N N . GLY A 1 87 ? -0.319 10.953 5.366 1.00 87.69 87 GLY A N 1
ATOM 671 C CA . GLY A 1 87 ? -0.144 12.331 4.908 1.00 87.69 87 GLY A CA 1
ATOM 672 C C . GLY A 1 87 ? 0.359 13.282 5.982 1.00 87.69 87 GLY A C 1
ATOM 673 O O . GLY A 1 87 ? 0.658 12.904 7.115 1.00 87.69 87 GLY A O 1
ATOM 674 N N . GLY A 1 88 ? 0.497 14.543 5.591 1.00 83.38 88 GLY A N 1
ATOM 675 C CA . GLY A 1 88 ? 1.056 15.593 6.428 1.00 83.38 88 GLY A CA 1
ATOM 676 C C . GLY A 1 88 ? 1.539 16.783 5.600 1.00 83.38 88 GLY A C 1
ATOM 677 O O . GLY A 1 88 ? 1.502 16.746 4.368 1.00 83.38 88 GLY A O 1
ATOM 678 N N . PRO A 1 89 ? 2.009 17.856 6.254 1.00 77.12 89 PRO A N 1
ATOM 679 C CA . PRO A 1 89 ? 2.528 19.033 5.565 1.00 77.12 89 PRO A CA 1
ATOM 680 C C . PRO A 1 89 ? 3.613 18.654 4.553 1.00 77.12 89 PRO A C 1
ATOM 682 O O . PRO A 1 89 ? 4.446 17.803 4.843 1.00 77.12 89 PRO A O 1
ATOM 685 N N . LYS A 1 90 ? 3.687 19.331 3.399 1.00 69.25 90 LYS A N 1
ATOM 686 C CA . LYS A 1 90 ? 4.700 19.042 2.356 1.00 69.25 90 LYS A CA 1
ATOM 687 C C . LYS A 1 90 ? 6.148 19.052 2.874 1.00 69.25 90 LYS A C 1
ATOM 689 O O . LYS A 1 90 ? 6.987 18.348 2.322 1.00 69.25 90 LYS A O 1
ATOM 694 N N . ALA A 1 91 ? 6.423 19.825 3.928 1.00 65.62 91 ALA A N 1
ATOM 695 C CA . ALA A 1 91 ? 7.730 19.906 4.583 1.00 65.62 91 ALA A CA 1
ATOM 696 C C . ALA A 1 91 ? 8.036 18.724 5.526 1.00 65.62 91 ALA A C 1
ATOM 698 O O . ALA A 1 91 ? 9.200 18.426 5.772 1.00 65.62 91 ALA A O 1
ATOM 699 N N . LYS A 1 92 ? 7.004 18.064 6.066 1.00 55.22 92 LYS A N 1
ATOM 700 C CA . LYS A 1 92 ? 7.093 16.886 6.946 1.00 55.22 92 LYS A CA 1
ATOM 701 C C . LYS A 1 92 ? 5.924 15.946 6.662 1.00 55.22 92 LYS A C 1
ATOM 703 O O . LYS A 1 92 ? 5.015 15.812 7.484 1.00 55.22 92 LYS A O 1
ATOM 708 N N . PRO A 1 93 ? 5.879 15.360 5.466 1.00 58.53 93 PRO A N 1
ATOM 709 C CA . PRO A 1 93 ? 4.839 14.397 5.179 1.00 58.53 93 PRO A CA 1
ATOM 710 C C . PRO A 1 93 ? 5.058 13.157 6.071 1.00 58.53 93 PRO A C 1
ATOM 712 O O . PRO A 1 93 ? 6.173 12.968 6.561 1.00 58.53 93 PRO A O 1
ATOM 715 N N . GLY A 1 94 ? 4.014 12.359 6.338 1.00 52.91 94 GLY A N 1
ATOM 716 C CA . GLY A 1 94 ? 3.926 11.353 7.424 1.00 52.91 94 GLY A CA 1
ATOM 717 C C . GLY A 1 94 ? 4.982 10.229 7.454 1.00 52.91 94 GLY A C 1
ATOM 718 O O . GLY A 1 94 ? 4.897 9.299 8.249 1.00 52.91 94 GLY A O 1
ATOM 719 N N . TYR A 1 95 ? 6.009 10.329 6.616 1.00 62.62 95 TYR A N 1
ATOM 720 C CA . TYR A 1 95 ? 7.102 9.386 6.396 1.00 62.62 95 TYR A CA 1
ATOM 721 C C . TYR A 1 95 ? 8.212 9.500 7.443 1.00 62.62 95 TYR A C 1
ATOM 723 O O . TYR A 1 95 ? 9.054 8.615 7.520 1.00 62.62 95 TYR A O 1
ATOM 731 N N . THR A 1 96 ? 8.230 10.558 8.266 1.00 57.47 96 THR A N 1
ATOM 732 C CA . THR A 1 96 ? 9.341 10.850 9.198 1.00 57.47 96 THR A CA 1
ATOM 733 C C . THR A 1 96 ? 9.560 9.793 10.281 1.00 57.47 96 THR A C 1
ATOM 735 O O . THR A 1 96 ? 10.559 9.851 10.989 1.00 57.47 96 THR A O 1
ATOM 738 N N . PHE A 1 97 ? 8.624 8.858 10.454 1.00 71.62 97 PHE A N 1
ATOM 739 C CA . PHE A 1 97 ? 8.703 7.829 11.491 1.00 71.62 97 PHE A CA 1
ATOM 740 C C . PHE A 1 97 ? 9.225 6.484 10.987 1.00 71.62 97 PHE A C 1
ATOM 742 O O . PHE A 1 97 ? 9.596 5.642 11.806 1.00 71.62 97 PHE A O 1
ATOM 749 N N . PHE A 1 98 ? 9.255 6.262 9.672 1.00 87.81 98 PHE A N 1
ATOM 750 C CA . PHE A 1 98 ? 9.768 5.015 9.126 1.00 87.81 98 PHE A CA 1
ATOM 751 C C . PHE A 1 98 ? 11.295 5.080 9.004 1.00 87.81 98 PHE A C 1
ATOM 753 O O . PHE A 1 98 ? 11.825 5.932 8.302 1.00 87.81 98 PHE A O 1
ATOM 760 N N . ASN A 1 99 ? 11.985 4.168 9.693 1.00 86.50 99 ASN A N 1
ATOM 761 C CA . ASN A 1 99 ? 13.450 4.040 9.688 1.00 86.50 99 ASN A CA 1
ATOM 762 C C . ASN A 1 99 ? 13.902 2.620 9.291 1.00 86.50 99 ASN A C 1
ATOM 764 O O . ASN A 1 99 ? 14.978 2.181 9.687 1.00 86.50 99 ASN A O 1
ATOM 768 N N . GLY A 1 100 ? 13.046 1.861 8.601 1.00 89.94 100 GLY A N 1
ATOM 769 C CA . GLY A 1 100 ? 13.410 0.536 8.103 1.00 89.94 100 GLY A CA 1
ATOM 770 C C . GLY A 1 100 ? 14.257 0.630 6.836 1.00 89.94 100 GLY A C 1
ATOM 771 O O . GLY A 1 100 ? 14.246 1.642 6.145 1.00 89.94 100 GLY A O 1
ATOM 772 N N . ASP A 1 101 ? 14.976 -0.445 6.538 1.00 93.94 101 ASP A N 1
ATOM 773 C CA . ASP A 1 101 ? 15.880 -0.572 5.389 1.00 93.94 101 ASP A CA 1
ATOM 774 C C . ASP A 1 101 ? 15.383 -1.582 4.341 1.00 93.94 101 ASP A C 1
ATOM 776 O O . ASP A 1 101 ? 16.036 -1.811 3.322 1.00 93.94 101 ASP A O 1
ATOM 780 N N . SER A 1 102 ? 14.223 -2.203 4.578 1.00 96.75 102 SER A N 1
ATOM 781 C CA . SER A 1 102 ? 13.683 -3.258 3.723 1.00 96.75 102 SER A CA 1
ATOM 782 C C . SER A 1 102 ? 12.195 -3.072 3.408 1.00 96.75 102 SER A C 1
ATOM 784 O O . SER A 1 102 ? 11.435 -2.535 4.225 1.00 96.75 102 SER A O 1
ATOM 786 N N . PRO A 1 103 ? 11.725 -3.545 2.236 1.00 97.19 103 PRO A N 1
ATOM 787 C CA . PRO A 1 103 ? 10.306 -3.506 1.875 1.00 97.19 103 PRO A CA 1
ATOM 788 C C . PRO A 1 103 ? 9.415 -4.249 2.879 1.00 97.19 103 PRO A C 1
ATOM 790 O O . PRO A 1 103 ? 8.315 -3.801 3.184 1.00 97.19 103 PRO A O 1
ATOM 793 N N . ALA A 1 104 ? 9.890 -5.355 3.454 1.00 97.75 104 ALA A N 1
ATOM 794 C CA . ALA A 1 104 ? 9.133 -6.095 4.463 1.00 97.75 104 ALA A CA 1
ATOM 795 C C . ALA A 1 104 ? 8.830 -5.233 5.703 1.00 97.75 104 ALA A C 1
ATOM 797 O O . ALA A 1 104 ? 7.681 -5.185 6.149 1.00 97.75 104 ALA A O 1
ATOM 798 N N . LEU A 1 105 ? 9.829 -4.494 6.204 1.00 96.94 105 LEU A N 1
ATOM 799 C CA . LEU A 1 105 ? 9.649 -3.554 7.314 1.00 96.94 105 LEU A CA 1
ATOM 800 C C . LEU A 1 105 ? 8.727 -2.390 6.935 1.00 96.94 105 LEU A C 1
ATOM 802 O O . LEU A 1 105 ? 7.967 -1.911 7.775 1.00 96.94 105 LEU A O 1
ATOM 806 N N . LEU A 1 106 ? 8.759 -1.946 5.675 1.00 96.44 106 LEU A N 1
ATOM 807 C CA . LEU A 1 106 ? 7.860 -0.906 5.173 1.00 96.44 106 LEU A CA 1
ATOM 808 C C . LEU A 1 106 ? 6.394 -1.362 5.196 1.00 96.44 106 LEU A C 1
ATOM 810 O O . LEU A 1 106 ? 5.526 -0.624 5.665 1.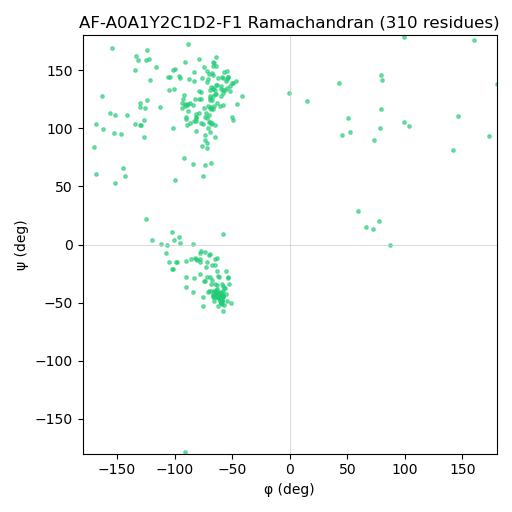00 96.44 106 LEU A O 1
ATOM 814 N N . LEU A 1 107 ? 6.113 -2.588 4.748 1.00 97.94 107 LEU A N 1
ATOM 815 C CA . LEU A 1 107 ? 4.769 -3.161 4.824 1.00 97.94 107 LEU 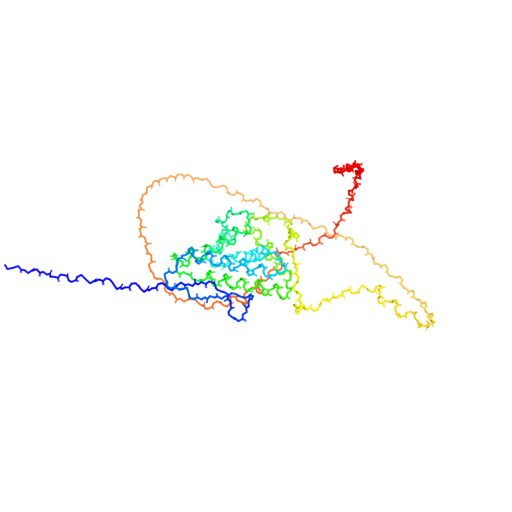A CA 1
ATOM 816 C C . LEU A 1 107 ? 4.318 -3.333 6.283 1.00 97.94 107 LEU A C 1
ATOM 818 O O . LEU A 1 107 ? 3.186 -2.987 6.624 1.00 97.94 107 LEU A O 1
ATOM 822 N N . GLU A 1 108 ? 5.210 -3.813 7.153 1.00 97.38 108 GLU A N 1
ATOM 823 C CA . GLU A 1 108 ? 4.953 -3.927 8.591 1.00 97.38 108 GLU A CA 1
ATOM 824 C C . GLU A 1 108 ? 4.603 -2.577 9.222 1.00 97.38 108 GLU A C 1
ATOM 826 O O . GLU A 1 108 ? 3.623 -2.481 9.963 1.00 97.38 108 GLU A O 1
ATOM 831 N N . PHE A 1 109 ? 5.355 -1.526 8.893 1.00 96.12 109 PHE A N 1
ATOM 832 C CA . PHE A 1 109 ? 5.080 -0.164 9.340 1.00 96.12 109 PHE A CA 1
ATOM 833 C C . PHE A 1 109 ? 3.695 0.309 8.889 1.00 96.12 109 PHE A C 1
ATOM 835 O O . PHE A 1 109 ? 2.901 0.733 9.728 1.00 96.12 109 PHE A O 1
ATOM 842 N N . ILE A 1 110 ? 3.368 0.176 7.598 1.00 96.75 110 ILE A N 1
ATOM 843 C CA . ILE A 1 110 ? 2.065 0.579 7.043 1.00 96.75 110 ILE A CA 1
ATOM 844 C C . ILE A 1 110 ? 0.916 -0.097 7.807 1.00 96.75 110 ILE A C 1
ATOM 846 O O . ILE A 1 110 ? -0.023 0.575 8.241 1.00 96.75 110 ILE A O 1
ATOM 850 N N . VAL A 1 111 ? 1.001 -1.415 8.014 1.00 97.81 111 VAL A N 1
ATOM 851 C CA . VAL A 1 111 ? -0.055 -2.191 8.682 1.00 97.81 111 VAL A CA 1
ATOM 852 C C . VAL A 1 111 ? -0.136 -1.882 10.181 1.00 97.81 111 VAL A C 1
ATOM 854 O O . VAL A 1 111 ? -1.233 -1.738 10.724 1.00 97.81 111 VAL A O 1
ATOM 857 N N . LYS A 1 112 ? 0.996 -1.737 10.878 1.00 96.50 112 LYS A N 1
ATOM 858 C CA . LYS A 1 112 ? 0.990 -1.336 12.294 1.00 96.50 112 LYS A CA 1
ATOM 859 C C . LYS A 1 112 ? 0.339 0.028 12.475 1.00 96.50 112 LYS A C 1
ATOM 861 O O . LYS A 1 112 ? -0.487 0.204 13.370 1.00 96.50 112 LYS A O 1
ATOM 866 N N . GLU A 1 113 ? 0.672 0.978 11.613 1.00 94.94 113 GLU A N 1
ATOM 867 C CA . GLU A 1 113 ? 0.226 2.356 11.741 1.00 94.94 113 GLU A CA 1
ATOM 868 C C . GLU A 1 113 ? -1.277 2.530 11.477 1.00 94.94 113 GLU A C 1
ATOM 870 O O . GLU A 1 113 ? -1.949 3.223 12.247 1.00 94.94 113 GLU A O 1
ATOM 875 N N . ILE A 1 114 ? -1.858 1.846 10.481 1.00 95.81 114 ILE A N 1
ATOM 876 C CA . ILE A 1 114 ? -3.320 1.897 10.271 1.00 95.81 114 ILE A CA 1
ATOM 877 C C . ILE A 1 114 ? -4.097 1.335 11.461 1.00 95.81 114 ILE A C 1
ATOM 879 O O . ILE A 1 114 ? -5.078 1.946 11.897 1.00 95.81 114 ILE A O 1
ATOM 883 N N . TYR A 1 115 ? -3.653 0.213 12.034 1.00 96.50 115 TYR A N 1
ATOM 884 C CA . TYR A 1 115 ? -4.331 -0.375 13.186 1.00 96.50 115 TYR A CA 1
ATOM 885 C C . TYR A 1 115 ? -4.066 0.410 14.469 1.00 96.50 115 TYR A C 1
ATOM 887 O O . TYR A 1 115 ? -4.962 0.509 15.307 1.00 96.50 115 TYR A O 1
ATOM 895 N N . ARG A 1 116 ? -2.895 1.044 14.617 1.00 95.00 116 ARG A N 1
ATOM 896 C CA . ARG A 1 116 ? -2.618 1.992 15.706 1.00 95.00 116 ARG A CA 1
ATOM 897 C C . ARG A 1 116 ? -3.593 3.166 15.667 1.00 95.00 116 ARG A C 1
ATOM 899 O O . ARG A 1 116 ? -4.205 3.477 16.687 1.00 95.00 116 ARG A O 1
ATOM 906 N N . VAL A 1 117 ? -3.784 3.791 14.503 1.00 92.94 117 VAL A N 1
ATOM 907 C CA . VAL A 1 117 ? -4.712 4.923 14.335 1.00 92.94 117 VAL A CA 1
ATOM 908 C C . VAL A 1 117 ? -6.161 4.498 14.570 1.00 92.94 117 VAL A C 1
ATOM 910 O O . VAL A 1 117 ? -6.880 5.1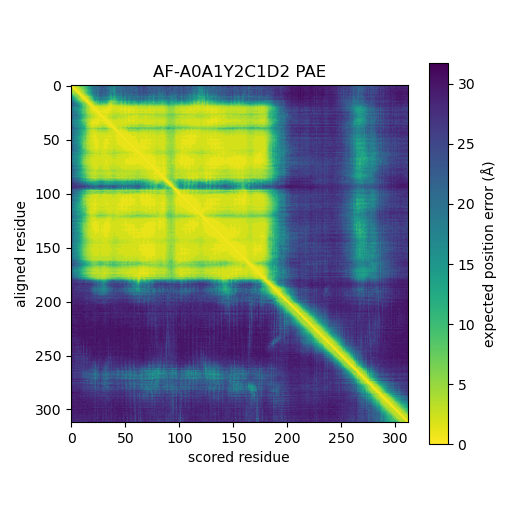71 15.314 1.00 92.94 117 VAL A O 1
ATOM 913 N N . GLN A 1 118 ? -6.585 3.353 14.029 1.00 94.00 118 GLN A N 1
ATOM 914 C CA . GLN A 1 118 ? -7.918 2.813 14.303 1.00 94.00 118 GLN A CA 1
ATOM 915 C C . GLN A 1 118 ? -8.132 2.566 15.800 1.00 94.00 118 GLN A C 1
ATOM 917 O O . GLN A 1 118 ? -9.195 2.879 16.336 1.00 94.00 118 GLN A O 1
ATOM 922 N N . TRP A 1 119 ? -7.135 2.022 16.495 1.00 91.81 119 TRP A N 1
ATOM 923 C CA . TRP A 1 119 ? -7.276 1.651 17.898 1.00 91.81 119 TRP A CA 1
ATOM 924 C C . TRP A 1 119 ? -7.257 2.855 18.844 1.00 91.81 119 TRP A C 1
ATOM 926 O O . TRP A 1 119 ? -8.085 2.945 19.757 1.00 91.81 119 TRP A O 1
ATOM 936 N N . SER A 1 120 ? -6.319 3.776 18.624 1.00 90.88 120 SER A N 1
ATOM 937 C CA . SER A 1 120 ? -6.071 4.918 19.507 1.00 90.88 120 SER A CA 1
ATOM 938 C C . SER A 1 120 ? -6.995 6.097 19.212 1.00 90.88 120 SER A C 1
ATOM 940 O O . SER A 1 120 ? -7.513 6.713 20.139 1.00 90.88 120 SER A O 1
ATOM 942 N N . ILE A 1 121 ? -7.237 6.391 17.930 1.00 89.69 121 ILE A N 1
ATOM 943 C CA . ILE A 1 121 ? -7.952 7.597 17.471 1.00 89.69 121 ILE A CA 1
ATOM 944 C C . ILE A 1 121 ? -9.360 7.251 16.948 1.00 89.69 121 ILE A C 1
ATOM 946 O O . ILE A 1 121 ? -10.174 8.139 16.713 1.00 89.69 121 ILE A O 1
ATOM 950 N N . LYS A 1 122 ? -9.704 5.958 16.826 1.00 88.62 122 LYS A N 1
ATOM 951 C CA . LYS A 1 122 ? -11.012 5.478 16.325 1.00 88.62 122 LYS A CA 1
ATOM 952 C C . LYS A 1 122 ? -11.328 5.949 14.903 1.00 88.62 122 LYS A C 1
ATOM 954 O O . LYS A 1 122 ? -12.491 6.099 14.534 1.00 88.62 122 LYS A O 1
ATOM 959 N N . GLN A 1 123 ? -10.296 6.180 14.098 1.00 91.88 123 GLN A N 1
ATOM 960 C CA . GLN A 1 123 ? -10.436 6.641 12.724 1.00 91.88 123 GLN A CA 1
ATOM 961 C C . GLN A 1 123 ? -10.164 5.499 11.743 1.00 91.88 123 GLN A C 1
ATOM 963 O O . GLN A 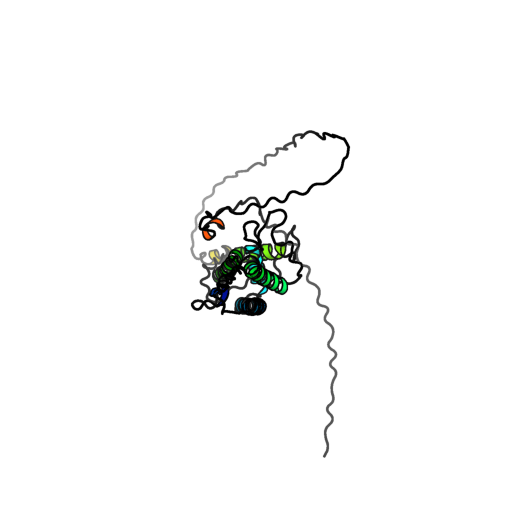1 123 ? -9.163 4.802 11.852 1.00 91.88 123 GLN A O 1
ATOM 968 N N . THR A 1 124 ? -11.036 5.345 10.747 1.00 95.31 124 THR A N 1
ATOM 969 C CA . THR A 1 124 ? -10.945 4.276 9.733 1.00 95.31 124 THR A CA 1
ATOM 970 C C . THR A 1 124 ? -10.502 4.781 8.359 1.00 95.31 124 THR A C 1
ATOM 972 O O . THR A 1 124 ? -10.371 3.992 7.430 1.00 95.31 124 THR A O 1
ATOM 975 N N . LYS A 1 125 ? -10.253 6.092 8.205 1.00 95.25 125 LYS A N 1
ATOM 976 C CA . LYS A 1 125 ? -9.897 6.710 6.914 1.00 95.25 125 LYS A CA 1
ATOM 977 C C . LYS A 1 125 ? -8.603 6.136 6.326 1.00 95.25 125 LYS A C 1
ATOM 979 O O . LYS A 1 125 ? -8.598 5.761 5.162 1.00 95.25 125 LYS A O 1
ATOM 984 N N . ALA A 1 126 ? -7.544 6.016 7.128 1.00 94.44 126 ALA A N 1
ATOM 985 C CA . ALA A 1 126 ? -6.280 5.428 6.677 1.00 94.44 126 ALA A CA 1
ATOM 986 C C . ALA A 1 126 ? -6.430 3.950 6.297 1.00 94.44 126 ALA A C 1
ATOM 988 O O . ALA A 1 126 ? -5.886 3.517 5.288 1.00 94.44 126 ALA A O 1
ATOM 989 N N . LEU A 1 127 ? -7.220 3.194 7.065 1.00 96.62 127 LEU A N 1
ATOM 990 C CA . LEU A 1 127 ? -7.494 1.790 6.775 1.00 96.62 127 LEU A CA 1
ATOM 991 C C . LEU A 1 127 ? -8.248 1.620 5.441 1.00 96.62 127 LEU A C 1
ATOM 993 O O . LEU A 1 127 ? -7.871 0.781 4.628 1.00 96.62 127 LEU A O 1
ATOM 997 N N . LYS A 1 128 ? -9.270 2.452 5.190 1.00 97.44 128 LYS A N 1
ATOM 998 C CA . LYS A 1 128 ? -9.990 2.506 3.904 1.00 97.44 128 LYS A CA 1
ATOM 999 C C . LYS A 1 128 ? -9.057 2.829 2.742 1.00 97.44 128 LYS A C 1
ATOM 1001 O O . LYS A 1 128 ? -9.102 2.130 1.736 1.00 97.44 128 LYS A O 1
ATOM 1006 N N . LEU A 1 129 ? -8.191 3.828 2.917 1.00 96.88 129 LEU A N 1
ATOM 1007 C CA . LEU A 1 129 ? -7.224 4.207 1.893 1.00 96.88 129 LEU A CA 1
ATOM 1008 C C . LEU A 1 129 ? -6.266 3.055 1.562 1.00 96.88 129 LEU A C 1
ATOM 1010 O O . LEU A 1 129 ? -6.033 2.792 0.392 1.00 96.88 129 LEU A O 1
ATOM 1014 N N . VAL A 1 130 ? -5.744 2.327 2.558 1.00 97.94 130 VAL A N 1
ATOM 1015 C CA . VAL A 1 130 ? -4.862 1.173 2.296 1.00 97.94 130 VAL A CA 1
ATOM 1016 C C . VAL A 1 130 ? -5.560 0.113 1.453 1.00 97.94 130 VAL A C 1
ATOM 1018 O O . VAL A 1 130 ? -4.971 -0.364 0.489 1.00 97.94 130 VAL A O 1
ATOM 1021 N N . VAL A 1 131 ? -6.811 -0.229 1.769 1.00 98.38 131 VAL A N 1
ATOM 1022 C CA . VAL A 1 131 ? -7.588 -1.198 0.978 1.00 98.38 131 VAL A CA 1
ATOM 1023 C C . VAL A 1 131 ? -7.787 -0.719 -0.459 1.00 98.38 131 VAL A C 1
ATOM 1025 O O . VAL A 1 131 ? -7.573 -1.491 -1.392 1.00 98.38 131 VAL A O 1
ATOM 1028 N N . GLU A 1 132 ? -8.138 0.553 -0.649 1.00 98.25 132 GLU A N 1
ATOM 1029 C CA . GLU A 1 132 ? -8.281 1.154 -1.979 1.00 98.25 132 GLU A CA 1
ATOM 1030 C C . GLU A 1 132 ? -6.962 1.117 -2.763 1.00 98.25 132 GLU A C 1
ATOM 1032 O O . GLU A 1 132 ? -6.935 0.635 -3.894 1.00 98.25 132 GLU A O 1
ATOM 1037 N N . CYS A 1 133 ? -5.853 1.543 -2.154 1.00 98.25 133 CYS A N 1
ATOM 1038 C CA . CYS A 1 133 ? -4.544 1.557 -2.800 1.00 98.25 133 CYS A CA 1
ATOM 1039 C C . CYS A 1 133 ? -4.042 0.149 -3.142 1.00 98.25 133 CYS A C 1
ATOM 1041 O O . CYS A 1 133 ? -3.509 -0.041 -4.231 1.00 98.25 133 CYS A O 1
ATOM 1043 N N . VAL A 1 134 ? -4.226 -0.845 -2.262 1.00 98.50 134 VAL A N 1
ATOM 1044 C CA . VAL A 1 134 ? -3.862 -2.246 -2.549 1.00 98.50 134 VAL A CA 1
ATOM 1045 C C . VAL A 1 134 ? -4.623 -2.748 -3.772 1.00 98.50 134 VAL A C 1
ATOM 1047 O O . VAL A 1 134 ? -4.010 -3.253 -4.713 1.00 98.50 134 VAL A O 1
ATOM 1050 N N . ASN A 1 135 ? -5.944 -2.561 -3.787 1.00 98.44 135 ASN A N 1
ATOM 1051 C CA . ASN A 1 135 ? -6.779 -2.978 -4.910 1.00 98.44 135 ASN A CA 1
ATOM 1052 C C . ASN A 1 135 ? -6.393 -2.248 -6.201 1.00 98.44 135 ASN A C 1
ATOM 1054 O O . ASN A 1 135 ? -6.316 -2.878 -7.252 1.00 98.44 135 ASN A O 1
ATOM 1058 N N . ARG A 1 136 ? -6.097 -0.945 -6.123 1.00 98.12 136 ARG A N 1
ATOM 1059 C CA . ARG A 1 136 ? -5.721 -0.139 -7.289 1.00 98.12 136 ARG A CA 1
ATOM 1060 C C . ARG A 1 136 ? -4.363 -0.530 -7.865 1.00 98.12 136 ARG A C 1
ATOM 1062 O O . ARG A 1 136 ? -4.213 -0.570 -9.080 1.00 98.12 136 ARG A O 1
ATOM 1069 N N . VAL A 1 137 ? -3.376 -0.825 -7.018 1.00 98.06 137 VAL A N 1
ATOM 1070 C CA . VAL A 1 137 ? -2.054 -1.296 -7.462 1.00 98.06 137 VAL A CA 1
ATOM 1071 C C . VAL A 1 137 ? -2.173 -2.625 -8.206 1.00 98.06 137 VAL A C 1
ATOM 1073 O O . VAL A 1 137 ? -1.562 -2.787 -9.261 1.00 98.06 137 VAL A O 1
ATOM 1076 N N . LEU A 1 138 ? -2.971 -3.558 -7.680 1.00 97.44 138 LEU A N 1
ATOM 1077 C CA . LEU A 1 138 ? -3.206 -4.845 -8.333 1.00 97.44 138 LEU A CA 1
ATOM 1078 C C . LEU A 1 138 ? -3.968 -4.669 -9.650 1.00 97.44 138 LEU A C 1
ATOM 1080 O O . LEU A 1 138 ? -3.570 -5.244 -10.655 1.00 97.44 138 LEU A O 1
ATOM 1084 N N . GLU A 1 139 ? -5.003 -3.830 -9.674 1.00 96.50 139 GLU A N 1
ATOM 1085 C CA . GLU A 1 139 ? -5.750 -3.508 -10.894 1.00 96.50 139 GLU A CA 1
ATOM 1086 C C . GLU A 1 139 ? -4.836 -2.950 -11.994 1.00 96.50 139 GLU A C 1
ATOM 1088 O O . GLU A 1 139 ? -4.791 -3.520 -13.079 1.00 96.50 139 GLU A O 1
ATOM 1093 N N . LEU A 1 140 ? -4.025 -1.929 -11.692 1.00 96.38 140 LEU A N 1
ATOM 1094 C CA . LEU A 1 140 ? -3.052 -1.363 -12.638 1.00 96.38 140 LEU A CA 1
ATOM 1095 C C . LEU A 1 140 ? -2.066 -2.414 -13.173 1.00 96.38 140 LEU A C 1
ATOM 1097 O O . LEU A 1 140 ? -1.692 -2.383 -14.345 1.00 96.38 140 LEU A O 1
ATOM 1101 N N . HIS A 1 141 ? -1.639 -3.351 -12.321 1.00 96.00 141 HIS A N 1
ATOM 1102 C CA . HIS A 1 141 ? -0.755 -4.447 -12.724 1.00 96.00 141 HIS A CA 1
ATOM 1103 C C . HIS A 1 141 ? -1.434 -5.398 -13.712 1.00 96.00 141 HIS A C 1
ATOM 1105 O O . HIS A 1 141 ? -0.862 -5.691 -14.762 1.00 96.00 141 HIS A O 1
ATOM 1111 N N . PHE A 1 142 ? -2.660 -5.835 -13.417 1.00 94.38 142 PHE A N 1
ATOM 1112 C CA . PHE A 1 142 ? -3.422 -6.725 -14.298 1.00 94.38 142 PHE A CA 1
ATOM 1113 C C . PHE A 1 142 ? -3.887 -6.039 -15.594 1.00 94.38 142 PHE A C 1
ATOM 1115 O O . PHE A 1 142 ? -4.008 -6.707 -16.620 1.00 94.38 142 PHE A O 1
ATOM 1122 N N . GLU A 1 143 ? -4.097 -4.719 -15.580 1.00 94.44 143 GLU A N 1
ATOM 1123 C CA . GLU A 1 143 ? -4.369 -3.903 -16.775 1.00 94.44 143 GLU A CA 1
ATOM 1124 C C . GLU A 1 143 ? -3.130 -3.723 -17.671 1.00 94.44 143 GLU A C 1
ATOM 1126 O O . GLU A 1 143 ? -3.253 -3.331 -18.832 1.00 94.44 143 GLU A O 1
ATOM 1131 N N . GLY A 1 144 ? -1.932 -4.030 -17.162 1.00 93.00 144 GLY A N 1
ATOM 1132 C CA . GLY A 1 144 ? -0.679 -3.843 -17.891 1.00 93.00 144 GLY A CA 1
ATOM 1133 C C . GLY A 1 144 ? -0.196 -2.391 -17.927 1.00 93.00 144 GLY A C 1
ATOM 1134 O O . GLY A 1 144 ? 0.627 -2.050 -18.777 1.00 93.00 144 GLY A O 1
ATOM 1135 N N . GLU A 1 145 ? -0.658 -1.540 -17.004 1.00 95.88 145 GLU A N 1
ATOM 1136 C CA . GLU A 1 145 ? -0.279 -0.123 -16.879 1.00 95.88 145 GLU A CA 1
ATOM 1137 C C . GLU A 1 145 ? 1.124 0.028 -16.261 1.00 95.88 145 GLU A C 1
ATOM 1139 O O . GLU A 1 145 ? 1.331 0.629 -15.201 1.00 95.88 145 GLU A O 1
ATOM 1144 N N . LYS A 1 146 ? 2.118 -0.561 -16.935 1.00 95.31 146 LYS A N 1
ATOM 1145 C CA . LYS A 1 146 ? 3.503 -0.690 -16.472 1.00 95.31 146 LYS A CA 1
ATOM 1146 C C . LYS A 1 146 ? 4.084 0.643 -16.007 1.00 95.31 146 LYS A C 1
ATOM 1148 O O . LYS A 1 146 ? 4.663 0.695 -14.926 1.00 95.31 146 LYS A O 1
ATOM 1153 N N . ASP A 1 147 ? 3.961 1.691 -16.818 1.00 96.62 147 ASP A N 1
ATOM 1154 C CA . ASP A 1 147 ? 4.635 2.967 -16.557 1.00 96.62 147 ASP A CA 1
ATOM 1155 C C . ASP A 1 147 ? 4.055 3.672 -15.324 1.00 96.62 147 ASP A C 1
ATOM 1157 O O . ASP A 1 147 ? 4.804 4.252 -14.539 1.00 96.62 147 ASP A O 1
ATOM 1161 N N . VAL A 1 148 ? 2.745 3.535 -15.088 1.00 97.31 148 VAL A N 1
ATOM 1162 C CA . VAL A 1 148 ? 2.086 4.044 -13.876 1.00 97.31 148 VAL A CA 1
ATOM 1163 C C . VAL A 1 148 ? 2.592 3.294 -12.644 1.00 97.31 148 VAL A C 1
ATOM 1165 O O . VAL A 1 148 ? 2.927 3.908 -11.632 1.00 97.31 148 VAL A O 1
ATOM 1168 N N . VAL A 1 149 ? 2.692 1.963 -12.722 1.00 97.81 149 VAL A N 1
ATOM 1169 C CA . VAL A 1 149 ? 3.219 1.156 -11.612 1.00 97.81 149 VAL A CA 1
ATOM 1170 C C . VAL A 1 149 ? 4.702 1.459 -11.369 1.00 97.81 149 VAL A C 1
ATOM 1172 O O . VAL A 1 149 ? 5.105 1.578 -10.217 1.00 97.81 149 VAL A O 1
ATOM 1175 N N . ASP A 1 150 ? 5.512 1.634 -12.415 1.00 97.69 150 ASP A N 1
ATOM 1176 C CA . ASP A 1 150 ? 6.930 2.000 -12.293 1.00 97.69 150 ASP A CA 1
ATOM 1177 C C . ASP A 1 150 ? 7.114 3.364 -11.613 1.00 97.69 150 ASP A C 1
ATOM 1179 O O . ASP A 1 150 ? 7.956 3.507 -10.722 1.00 97.69 150 ASP A O 1
ATOM 1183 N N . GLU A 1 151 ? 6.298 4.356 -11.976 1.00 97.25 151 GLU A N 1
ATOM 1184 C CA . GLU A 1 151 ? 6.304 5.666 -11.321 1.00 97.25 151 GLU A CA 1
ATOM 1185 C C . GLU A 1 151 ? 5.986 5.540 -9.823 1.00 97.25 151 GLU A C 1
ATOM 1187 O O . GLU A 1 151 ? 6.689 6.108 -8.980 1.00 97.25 151 GLU A O 1
ATOM 1192 N N . LEU A 1 152 ? 4.975 4.740 -9.471 1.00 97.81 152 LEU A N 1
ATOM 1193 C CA . LEU A 1 152 ? 4.594 4.485 -8.081 1.00 97.81 152 LEU A CA 1
ATOM 1194 C C . LEU A 1 152 ? 5.685 3.749 -7.303 1.00 97.81 152 LEU A C 1
ATOM 1196 O O . LEU A 1 152 ? 5.948 4.102 -6.155 1.00 97.81 152 LEU A O 1
ATOM 1200 N N . VAL A 1 153 ? 6.342 2.762 -7.917 1.00 97.94 153 VAL A N 1
ATOM 1201 C CA . VAL A 1 153 ? 7.474 2.042 -7.319 1.00 97.94 153 VAL A CA 1
ATOM 1202 C C . VAL A 1 153 ? 8.605 3.016 -7.007 1.00 97.94 153 VAL A C 1
ATOM 1204 O O . VAL A 1 153 ? 9.065 3.068 -5.868 1.00 97.94 153 VAL A O 1
ATOM 1207 N N . LEU A 1 154 ? 9.014 3.843 -7.974 1.00 96.12 154 LEU A N 1
ATOM 1208 C CA . LEU A 1 154 ? 10.072 4.838 -7.777 1.00 96.12 154 LEU A CA 1
ATOM 1209 C C . LEU A 1 154 ? 9.697 5.860 -6.701 1.00 96.12 154 LEU A C 1
ATOM 1211 O O . LEU A 1 154 ? 10.517 6.175 -5.835 1.00 96.12 154 LEU A O 1
ATOM 1215 N N . LYS A 1 155 ? 8.453 6.354 -6.718 1.00 94.38 155 LYS A N 1
ATOM 1216 C CA . LYS A 1 155 ? 7.939 7.253 -5.679 1.00 94.38 155 LYS A CA 1
ATOM 1217 C C . LYS A 1 155 ? 8.017 6.574 -4.312 1.00 94.38 155 LYS A C 1
ATOM 1219 O O . LYS A 1 155 ? 8.569 7.161 -3.387 1.00 94.38 155 LYS A O 1
ATOM 1224 N N . GLY A 1 156 ? 7.544 5.337 -4.190 1.00 94.75 156 GLY A N 1
ATOM 1225 C CA . GLY A 1 156 ? 7.598 4.553 -2.959 1.00 94.75 156 GLY A CA 1
ATOM 1226 C C . GLY A 1 156 ? 9.014 4.342 -2.439 1.00 94.75 156 GLY A C 1
ATOM 1227 O O . GLY A 1 156 ? 9.271 4.607 -1.269 1.00 94.75 156 GLY A O 1
ATOM 1228 N N . MET A 1 157 ? 9.952 3.946 -3.304 1.00 94.75 157 MET A N 1
ATOM 1229 C CA . MET A 1 157 ? 11.364 3.774 -2.946 1.00 94.75 157 MET A CA 1
ATOM 1230 C C . MET A 1 157 ? 11.978 5.068 -2.401 1.00 94.75 157 MET A C 1
ATOM 1232 O O . MET A 1 157 ? 12.665 5.040 -1.379 1.00 94.75 157 MET A O 1
ATOM 1236 N N . LYS A 1 158 ? 11.704 6.209 -3.048 1.00 92.00 158 LYS A N 1
ATOM 1237 C CA . LYS A 1 158 ? 12.185 7.526 -2.601 1.00 92.00 158 LYS A CA 1
ATOM 1238 C C . LYS A 1 158 ? 11.558 7.941 -1.277 1.00 92.00 158 LYS A C 1
ATOM 1240 O O . LYS A 1 158 ? 12.257 8.403 -0.381 1.00 92.00 158 LYS A O 1
ATOM 1245 N N . LYS A 1 159 ? 10.241 7.773 -1.137 1.00 90.19 159 LYS A N 1
ATOM 1246 C CA . LYS A 1 159 ? 9.517 8.139 0.088 1.00 90.19 159 LYS A CA 1
ATOM 1247 C C . LYS A 1 159 ? 9.885 7.254 1.279 1.00 90.19 159 LYS A C 1
ATOM 1249 O O . LYS A 1 159 ? 9.870 7.746 2.399 1.00 90.19 159 LYS A O 1
ATOM 1254 N N . ALA A 1 160 ? 10.236 5.994 1.037 1.00 91.62 160 ALA A N 1
ATOM 1255 C CA . ALA A 1 160 ? 10.728 5.077 2.059 1.00 91.62 160 ALA A CA 1
ATOM 1256 C C . ALA A 1 160 ? 12.200 5.319 2.442 1.00 91.62 160 ALA A C 1
ATOM 1258 O O . ALA A 1 160 ? 12.687 4.686 3.368 1.00 91.62 160 ALA A O 1
ATOM 1259 N N . GLY A 1 161 ? 12.924 6.195 1.734 1.00 91.19 161 GLY A N 1
ATOM 1260 C CA . GLY A 1 161 ? 14.355 6.417 1.969 1.00 91.19 161 GLY A CA 1
ATOM 1261 C C . GLY A 1 161 ? 15.250 5.262 1.506 1.00 91.19 161 GLY A C 1
ATOM 1262 O O . GLY A 1 161 ? 16.425 5.228 1.846 1.00 91.19 161 GLY A O 1
ATOM 1263 N N . HIS A 1 162 ? 14.725 4.326 0.707 1.00 93.44 162 HIS A N 1
ATOM 1264 C CA . HIS A 1 162 ? 15.485 3.178 0.190 1.00 93.44 162 HIS A CA 1
ATOM 1265 C C . HIS A 1 162 ? 16.291 3.523 -1.078 1.00 93.44 162 HIS A C 1
ATOM 1267 O O . HIS A 1 162 ? 16.936 2.659 -1.669 1.00 93.44 162 HIS A O 1
ATOM 1273 N N . CYS A 1 163 ? 16.228 4.774 -1.537 1.00 91.44 163 CYS A N 1
ATOM 1274 C CA . CYS A 1 163 ? 17.067 5.318 -2.600 1.00 91.44 163 CYS A CA 1
ATOM 1275 C C . CYS A 1 163 ? 17.192 6.840 -2.454 1.00 91.44 163 CYS A C 1
ATOM 1277 O O . CYS A 1 163 ? 16.460 7.466 -1.682 1.00 91.44 163 CYS A O 1
ATOM 1279 N N . GLU A 1 164 ? 18.106 7.438 -3.215 1.00 87.44 164 GLU A N 1
ATOM 1280 C CA . GLU A 1 164 ? 18.323 8.882 -3.196 1.00 87.44 164 GLU A CA 1
ATOM 1281 C C . GLU A 1 164 ? 17.088 9.656 -3.678 1.00 87.44 164 GLU A C 1
ATOM 1283 O O . GLU A 1 164 ? 16.433 9.323 -4.671 1.00 87.44 164 GLU A O 1
ATOM 1288 N N . TRP A 1 165 ? 16.770 10.737 -2.964 1.00 82.38 165 TRP A N 1
ATOM 1289 C CA . TRP A 1 165 ? 15.632 11.590 -3.298 1.00 82.38 165 TRP A CA 1
ATOM 1290 C C . TRP A 1 165 ? 15.842 12.326 -4.628 1.00 82.38 165 TRP A C 1
ATOM 1292 O O . TRP A 1 165 ? 14.943 12.390 -5.479 1.00 82.38 165 TRP A O 1
ATOM 1302 N N . PHE A 1 166 ? 17.052 12.853 -4.809 1.00 84.75 166 PHE A N 1
ATOM 1303 C CA . PHE A 1 166 ? 17.490 13.588 -5.989 1.00 84.75 166 PHE A CA 1
ATOM 1304 C C . PHE A 1 166 ? 18.337 12.690 -6.891 1.00 84.75 166 PHE A C 1
ATOM 1306 O O . PHE A 1 166 ? 19.008 11.787 -6.412 1.00 84.75 166 PHE A O 1
ATOM 1313 N N . GLY A 1 167 ? 18.302 12.948 -8.199 1.00 89.38 167 GLY A N 1
ATOM 1314 C CA . GLY A 1 167 ? 19.062 12.181 -9.185 1.00 89.38 167 GLY A CA 1
ATOM 1315 C C . GLY A 1 167 ? 18.253 11.115 -9.926 1.00 89.38 167 GLY A C 1
ATOM 1316 O O . GLY A 1 167 ? 17.042 10.944 -9.733 1.00 89.38 167 GLY A O 1
ATOM 1317 N N . VAL A 1 168 ? 18.948 10.440 -10.844 1.00 89.88 168 VAL A N 1
ATOM 1318 C CA . VAL A 1 168 ? 18.388 9.389 -11.696 1.00 89.88 168 VAL A CA 1
ATOM 1319 C C . VAL A 1 168 ? 18.400 8.078 -10.920 1.00 89.88 168 VAL A C 1
ATOM 1321 O O . VAL A 1 168 ? 19.444 7.457 -10.753 1.00 89.88 168 VAL A O 1
ATOM 1324 N N . VAL A 1 169 ? 17.222 7.646 -10.478 1.00 93.06 169 VAL A N 1
ATOM 1325 C CA . VAL A 1 169 ? 17.027 6.341 -9.841 1.00 93.06 169 VAL A CA 1
ATOM 1326 C C . VAL A 1 169 ? 16.432 5.386 -10.867 1.00 93.06 169 VAL A C 1
ATOM 1328 O O . VAL A 1 169 ? 15.489 5.739 -11.576 1.00 93.06 169 VAL A O 1
ATOM 1331 N N . ARG A 1 170 ? 16.986 4.176 -10.953 1.00 95.56 170 ARG A N 1
ATOM 1332 C CA . ARG A 1 170 ? 16.450 3.088 -11.777 1.00 95.56 170 ARG A CA 1
ATOM 1333 C C . ARG A 1 170 ? 15.791 2.054 -10.879 1.00 95.56 170 ARG A C 1
ATOM 1335 O O . ARG A 1 170 ? 16.288 1.785 -9.788 1.00 95.56 170 ARG A O 1
ATOM 1342 N N . ILE A 1 171 ? 14.699 1.464 -11.356 1.00 96.81 171 ILE A N 1
ATOM 1343 C CA . ILE A 1 171 ? 14.086 0.311 -10.697 1.00 96.81 171 ILE A CA 1
ATOM 1344 C C . ILE A 1 171 ? 15.059 -0.872 -10.838 1.00 96.81 171 ILE A C 1
ATOM 1346 O O . ILE A 1 171 ? 15.459 -1.176 -11.965 1.00 96.81 171 ILE A O 1
ATOM 1350 N N . PRO A 1 172 ? 15.470 -1.518 -9.733 1.00 97.00 172 PRO A N 1
ATOM 1351 C CA . PRO A 1 172 ? 16.271 -2.735 -9.776 1.00 97.00 172 PRO A CA 1
ATOM 1352 C C . PRO A 1 172 ? 15.628 -3.817 -10.646 1.00 97.00 172 PRO A C 1
ATOM 1354 O O . PRO A 1 172 ? 14.410 -3.979 -10.630 1.00 97.00 172 PRO A O 1
ATOM 1357 N N . GLU A 1 173 ? 16.437 -4.605 -11.354 1.00 96.81 173 GLU A N 1
ATOM 1358 C CA . GLU A 1 173 ? 15.942 -5.599 -12.322 1.00 96.81 173 GLU A CA 1
ATOM 1359 C C . GLU A 1 173 ? 14.965 -6.612 -11.704 1.00 96.81 173 GLU A C 1
ATOM 1361 O O . GLU A 1 173 ? 13.956 -6.948 -12.318 1.00 96.81 173 GLU A O 1
ATOM 1366 N N . TYR A 1 174 ? 15.196 -7.030 -10.454 1.00 97.19 174 TYR A N 1
ATOM 1367 C CA . TYR A 1 174 ? 14.310 -7.961 -9.740 1.00 97.19 174 TYR A CA 1
ATOM 1368 C C . TYR A 1 174 ? 12.927 -7.369 -9.399 1.00 97.19 174 TYR A C 1
ATOM 1370 O O . TYR A 1 174 ? 11.992 -8.113 -9.114 1.00 97.19 174 TYR A O 1
ATOM 1378 N N . LEU A 1 175 ? 12.792 -6.038 -9.428 1.00 97.31 175 LEU A N 1
ATOM 1379 C CA . LEU A 1 175 ? 11.524 -5.314 -9.289 1.00 97.31 175 LEU A CA 1
ATOM 1380 C C . LEU A 1 175 ? 10.917 -4.945 -10.647 1.00 97.31 175 LEU A C 1
ATOM 1382 O O . LEU A 1 175 ? 9.925 -4.214 -10.689 1.00 97.31 175 LEU A O 1
ATOM 1386 N N . GLY A 1 176 ? 11.506 -5.409 -11.751 1.00 95.56 176 GLY A N 1
ATOM 1387 C CA . GLY A 1 176 ? 11.004 -5.182 -13.099 1.00 95.56 176 GLY A CA 1
ATOM 1388 C C . GLY A 1 176 ? 9.572 -5.691 -13.280 1.00 95.56 176 GLY A C 1
ATOM 1389 O O . GLY A 1 176 ? 9.141 -6.659 -12.653 1.00 95.56 176 GLY A O 1
ATOM 1390 N N . PHE A 1 177 ? 8.815 -5.011 -14.139 1.00 94.12 177 PHE A N 1
ATOM 1391 C CA . PHE A 1 177 ? 7.470 -5.446 -14.495 1.00 94.12 177 PHE A CA 1
ATOM 1392 C C . PHE A 1 177 ? 7.512 -6.737 -15.317 1.00 94.12 177 PHE A C 1
ATOM 1394 O O . PHE A 1 177 ? 8.274 -6.848 -16.277 1.00 94.12 177 PHE A O 1
ATOM 1401 N N . VAL A 1 178 ? 6.633 -7.674 -14.975 1.00 94.44 178 VAL A N 1
ATOM 1402 C CA . VAL A 1 178 ? 6.372 -8.902 -15.727 1.00 94.44 178 VAL A CA 1
ATOM 1403 C C . VAL A 1 178 ? 4.862 -8.999 -15.892 1.00 94.44 178 VAL A C 1
ATOM 1405 O O . VAL A 1 178 ? 4.139 -9.043 -14.901 1.00 94.44 178 VAL A O 1
ATOM 1408 N N . GLY A 1 179 ? 4.389 -8.987 -17.138 1.00 89.06 179 GLY A N 1
ATOM 1409 C CA . GLY A 1 179 ? 2.961 -9.080 -17.432 1.00 89.06 179 GLY A CA 1
ATOM 1410 C C . GLY A 1 179 ? 2.381 -10.449 -17.070 1.00 89.06 179 GLY A C 1
ATOM 1411 O O . GLY A 1 179 ? 3.047 -11.484 -17.190 1.00 89.06 179 GLY A O 1
ATOM 1412 N N . GLU A 1 180 ? 1.119 -10.455 -16.658 1.00 89.88 180 GLU A N 1
ATOM 1413 C CA . GLU A 1 180 ? 0.363 -11.681 -16.406 1.00 89.88 180 GLU A CA 1
ATOM 1414 C C . GLU A 1 180 ? -0.118 -12.285 -17.735 1.00 89.88 180 GLU A C 1
ATOM 1416 O O . GLU A 1 180 ? -0.638 -11.585 -18.607 1.00 89.88 180 GLU A O 1
ATOM 1421 N N . GLU A 1 181 ? 0.084 -13.591 -17.928 1.00 75.06 181 GLU A N 1
ATOM 1422 C CA . GLU A 1 181 ? -0.375 -14.289 -19.134 1.00 75.06 181 GLU A CA 1
ATOM 1423 C C . GLU A 1 181 ? -1.909 -14.324 -19.179 1.00 75.06 181 GLU A C 1
ATOM 1425 O O . GLU A 1 181 ? -2.561 -14.721 -18.217 1.00 75.06 181 GLU A O 1
ATOM 1430 N N . GLY A 1 182 ? -2.493 -13.890 -20.300 1.00 65.06 182 GLY A N 1
ATOM 1431 C CA . GLY A 1 182 ? -3.949 -13.818 -20.471 1.00 65.06 182 GLY A CA 1
ATOM 1432 C C . GLY A 1 182 ? -4.593 -12.514 -19.991 1.00 65.06 182 GLY A C 1
ATOM 1433 O O . GLY A 1 182 ? -5.800 -12.345 -20.165 1.00 65.06 182 GLY A O 1
ATOM 1434 N N . GLY A 1 183 ? -3.813 -11.564 -19.459 1.00 54.97 183 GLY A N 1
ATOM 1435 C CA . GLY A 1 183 ? -4.268 -10.181 -19.355 1.00 54.97 183 GLY A CA 1
ATOM 1436 C C . GLY A 1 183 ? -4.624 -9.678 -20.752 1.00 54.97 183 GLY A C 1
ATOM 1437 O O . GLY A 1 183 ? -3.851 -9.875 -21.693 1.00 54.97 183 GLY A O 1
ATOM 1438 N N . VAL A 1 184 ? -5.804 -9.073 -20.907 1.00 49.94 184 VAL A N 1
ATOM 1439 C CA . VAL A 1 184 ? -6.243 -8.418 -22.148 1.00 49.94 184 VAL A CA 1
ATOM 1440 C C . VAL A 1 184 ? -5.368 -7.181 -22.345 1.00 49.94 184 VAL A C 1
ATOM 1442 O O . VAL A 1 184 ? -5.796 -6.049 -22.146 1.00 49.94 184 VAL A O 1
ATOM 1445 N N . GLY A 1 185 ? -4.095 -7.396 -22.663 1.00 47.09 185 GLY A N 1
ATOM 1446 C CA . GLY A 1 185 ? -3.173 -6.335 -22.992 1.00 47.09 185 GLY A CA 1
ATOM 1447 C C . GLY A 1 185 ? -3.765 -5.597 -24.177 1.00 47.09 185 GLY A C 1
ATOM 1448 O O . GLY A 1 185 ? -4.003 -6.194 -25.232 1.00 47.09 185 GLY A O 1
ATOM 1449 N N . ARG A 1 186 ? -4.030 -4.298 -23.998 1.00 53.47 186 ARG A N 1
ATOM 1450 C CA . ARG A 1 186 ? -4.213 -3.385 -25.127 1.00 53.47 186 ARG A CA 1
ATOM 1451 C C . ARG A 1 186 ? -3.084 -3.681 -26.107 1.00 53.47 186 ARG A C 1
ATOM 1453 O O . ARG A 1 186 ? -1.922 -3.664 -25.711 1.00 53.47 186 ARG A O 1
ATOM 1460 N N . GLY A 1 187 ? -3.471 -4.056 -27.326 1.00 50.00 187 GLY A N 1
ATOM 1461 C CA . GLY A 1 187 ? -2.610 -4.725 -28.293 1.00 50.00 187 GLY A CA 1
ATOM 1462 C C . GLY A 1 187 ? -1.209 -4.134 -28.334 1.00 50.00 187 GLY A C 1
ATOM 1463 O O . GLY A 1 187 ? -1.043 -2.923 -28.481 1.00 50.00 187 GLY A O 1
ATOM 1464 N N . VAL A 1 188 ? -0.214 -5.008 -28.200 1.00 49.19 188 VAL A N 1
ATOM 1465 C CA . VAL A 1 188 ? 1.179 -4.683 -28.488 1.00 49.19 188 VAL A CA 1
ATOM 1466 C C . VAL A 1 188 ? 1.201 -4.050 -29.876 1.00 49.19 188 VAL A C 1
ATOM 1468 O O . VAL A 1 188 ? 0.931 -4.716 -30.875 1.00 49.19 188 VAL A O 1
ATOM 1471 N N . VAL A 1 189 ? 1.463 -2.745 -29.939 1.00 50.44 189 VAL A N 1
ATOM 1472 C CA . VAL A 1 189 ? 1.726 -2.072 -31.208 1.00 50.44 189 VAL A CA 1
ATOM 1473 C C . VAL A 1 189 ? 3.123 -2.513 -31.609 1.00 50.44 189 VAL A C 1
ATOM 1475 O O . VAL A 1 189 ? 4.124 -1.931 -31.195 1.00 50.44 189 VAL A O 1
ATOM 1478 N N . GLU A 1 190 ? 3.194 -3.615 -32.347 1.00 62.56 190 GLU A N 1
ATOM 1479 C CA . GLU A 1 190 ? 4.433 -4.065 -32.958 1.00 62.56 190 GLU A CA 1
ATOM 1480 C C . GLU A 1 190 ? 4.838 -3.017 -34.000 1.00 62.56 190 GLU A C 1
ATOM 1482 O O . GLU A 1 190 ? 4.260 -2.916 -35.084 1.00 62.56 190 GLU A O 1
ATOM 1487 N N . PHE A 1 191 ? 5.816 -2.182 -33.652 1.00 56.12 191 PHE A N 1
ATOM 1488 C CA . PHE A 1 191 ? 6.430 -1.269 -34.603 1.00 56.12 191 PHE A CA 1
ATOM 1489 C C . PHE A 1 191 ? 7.294 -2.081 -35.570 1.00 56.12 191 PHE A C 1
ATOM 1491 O O . PHE A 1 191 ? 8.491 -2.276 -35.365 1.00 56.12 191 PHE A O 1
ATOM 1498 N N . VAL A 1 192 ? 6.674 -2.560 -36.648 1.00 64.38 192 VAL A N 1
ATOM 1499 C CA . VAL A 1 192 ? 7.391 -3.158 -37.774 1.00 64.38 192 VAL A CA 1
ATOM 1500 C C . VAL A 1 192 ? 8.181 -2.053 -38.471 1.00 64.38 192 VAL A C 1
ATOM 1502 O O . VAL A 1 192 ? 7.606 -1.110 -39.020 1.00 64.38 192 VAL A O 1
ATOM 1505 N N . MET A 1 193 ? 9.512 -2.157 -38.463 1.00 54.78 193 MET A N 1
ATOM 1506 C CA . MET A 1 193 ? 10.356 -1.206 -39.182 1.00 54.78 193 MET A CA 1
ATOM 1507 C C . MET A 1 193 ? 10.026 -1.217 -40.691 1.00 54.78 193 MET A C 1
ATOM 1509 O O . MET A 1 193 ? 9.962 -2.296 -41.295 1.00 54.78 193 MET A O 1
ATOM 1513 N N . PRO A 1 194 ? 9.879 -0.045 -41.345 1.00 63.66 194 PRO A N 1
ATOM 1514 C CA . PRO A 1 194 ? 9.519 0.056 -42.766 1.00 63.66 194 PRO A CA 1
ATOM 1515 C C . PRO A 1 194 ? 10.449 -0.708 -43.722 1.00 63.66 194 PRO A C 1
ATOM 1517 O O . PRO A 1 194 ? 10.041 -1.088 -44.822 1.00 63.66 194 PRO A O 1
ATOM 1520 N N . SER A 1 195 ? 11.689 -0.974 -43.302 1.00 60.66 195 SER A N 1
ATOM 1521 C CA . SER A 1 195 ? 12.705 -1.688 -44.080 1.00 60.66 195 SER A CA 1
ATOM 1522 C C . SER A 1 195 ? 12.328 -3.139 -44.411 1.00 60.66 195 SER A C 1
ATOM 1524 O O . SER A 1 195 ? 12.810 -3.670 -45.411 1.00 60.66 195 SER A O 1
ATOM 1526 N N . VAL A 1 196 ? 11.427 -3.770 -43.648 1.00 53.75 196 VAL A N 1
ATOM 1527 C CA . VAL A 1 196 ? 10.933 -5.132 -43.938 1.00 53.75 196 VAL A CA 1
ATOM 1528 C C . VAL A 1 196 ? 9.683 -5.105 -44.833 1.00 53.75 196 VAL A C 1
ATOM 1530 O O . VAL A 1 196 ? 9.476 -6.008 -45.645 1.00 53.75 196 VAL A O 1
ATOM 1533 N N . ALA A 1 197 ? 8.882 -4.036 -44.769 1.00 53.91 197 ALA A N 1
ATOM 1534 C CA . ALA A 1 197 ? 7.643 -3.904 -45.538 1.00 53.91 197 ALA A CA 1
ATOM 1535 C C . ALA A 1 197 ? 7.880 -3.663 -47.044 1.00 53.91 197 ALA A C 1
ATOM 1537 O O . ALA A 1 197 ? 7.071 -4.084 -47.874 1.00 53.91 197 ALA A O 1
ATOM 1538 N N . MET A 1 198 ? 9.005 -3.048 -47.431 1.00 53.69 198 MET A N 1
ATOM 1539 C CA . MET A 1 198 ? 9.289 -2.751 -48.844 1.00 53.69 198 MET A CA 1
ATOM 1540 C C . MET A 1 198 ? 9.771 -3.950 -49.677 1.00 53.69 198 MET A C 1
ATOM 1542 O O . MET A 1 198 ? 9.731 -3.886 -50.906 1.00 53.69 198 MET A O 1
ATOM 1546 N N . LYS A 1 199 ? 10.149 -5.086 -49.070 1.00 50.47 199 LYS A N 1
ATOM 1547 C CA . LYS A 1 199 ? 10.673 -6.237 -49.834 1.00 50.47 199 LYS A CA 1
ATOM 1548 C C . LYS A 1 199 ? 9.596 -7.070 -50.551 1.00 50.47 199 LYS A C 1
ATOM 1550 O O . LYS A 1 199 ? 9.935 -7.956 -51.327 1.00 50.47 199 LYS A O 1
ATOM 1555 N N . ARG A 1 200 ? 8.301 -6.781 -50.354 1.00 51.38 200 ARG A N 1
ATOM 1556 C CA . ARG A 1 200 ? 7.189 -7.501 -51.018 1.00 51.38 200 ARG A CA 1
ATOM 1557 C C . ARG A 1 200 ? 6.565 -6.794 -52.226 1.00 51.38 200 ARG A C 1
ATOM 1559 O O . ARG A 1 200 ? 5.608 -7.323 -52.780 1.00 51.38 200 ARG A O 1
ATOM 1566 N N . ARG A 1 201 ? 7.073 -5.635 -52.666 1.00 51.84 201 ARG A N 1
ATOM 1567 C CA . ARG A 1 201 ? 6.482 -4.902 -53.810 1.00 51.84 201 ARG A CA 1
ATOM 1568 C C . ARG A 1 201 ? 7.385 -4.684 -55.025 1.00 51.84 201 ARG A C 1
ATOM 1570 O O . ARG A 1 201 ? 6.925 -4.093 -55.995 1.00 51.84 201 ARG A O 1
ATOM 1577 N N . MET A 1 202 ? 8.607 -5.214 -55.054 1.00 50.09 202 MET A N 1
ATOM 1578 C CA . MET A 1 202 ? 9.429 -5.176 -56.273 1.00 50.09 202 MET A CA 1
ATOM 1579 C C . MET A 1 202 ? 9.235 -6.433 -57.122 1.00 50.09 202 MET A C 1
ATOM 1581 O O . MET A 1 202 ? 10.070 -7.328 -57.175 1.00 50.09 202 MET A O 1
ATOM 1585 N N . GLY A 1 203 ? 8.084 -6.468 -57.785 1.00 54.06 203 GLY A N 1
ATOM 1586 C CA . GLY A 1 203 ? 7.733 -7.411 -58.841 1.00 54.06 203 GLY A CA 1
ATOM 1587 C C . GLY A 1 203 ? 6.731 -6.754 -59.786 1.00 54.06 203 GLY A C 1
ATOM 1588 O O . GLY A 1 203 ? 5.635 -7.262 -59.973 1.00 54.06 203 GLY A O 1
ATOM 1589 N N . GLY A 1 204 ? 7.059 -5.570 -60.303 1.00 48.25 204 GLY A N 1
ATOM 1590 C CA . GLY A 1 204 ? 6.159 -4.797 -61.155 1.00 48.25 204 GLY A CA 1
ATOM 1591 C C . GLY A 1 204 ? 6.917 -3.739 -61.941 1.00 48.25 204 GLY A C 1
ATOM 1592 O O . GLY A 1 204 ? 7.264 -2.692 -61.411 1.00 48.25 204 GLY A O 1
ATOM 1593 N N . ARG A 1 205 ? 7.200 -4.071 -63.202 1.00 54.25 205 ARG A N 1
ATOM 1594 C CA . ARG A 1 205 ? 7.771 -3.213 -64.245 1.00 54.25 205 ARG A CA 1
ATOM 1595 C C . ARG A 1 205 ? 7.023 -1.881 -64.349 1.00 54.25 205 ARG A C 1
ATOM 1597 O O . ARG A 1 205 ? 5.798 -1.875 -64.384 1.00 54.25 205 ARG A O 1
ATOM 1604 N N . GLY A 1 206 ? 7.762 -0.792 -64.527 1.00 46.00 206 GLY A N 1
ATOM 1605 C CA . GLY A 1 206 ? 7.194 0.516 -64.842 1.00 46.00 206 GLY A CA 1
ATOM 1606 C C . GLY A 1 206 ? 8.281 1.506 -65.225 1.00 46.00 206 GLY A C 1
ATOM 1607 O O . GLY A 1 206 ? 8.789 2.229 -64.382 1.00 46.00 206 GLY A O 1
ATOM 1608 N N . ASN A 1 207 ? 8.661 1.454 -66.496 1.00 50.22 207 ASN A N 1
ATOM 1609 C CA . ASN A 1 207 ? 9.574 2.356 -67.187 1.00 50.22 207 ASN A CA 1
ATOM 1610 C C . ASN A 1 207 ? 8.941 3.760 -67.281 1.00 50.22 207 ASN A C 1
ATOM 1612 O O . ASN A 1 207 ? 7.773 3.853 -67.657 1.00 50.22 207 ASN A O 1
ATOM 1616 N N . GLY A 1 208 ? 9.683 4.831 -66.991 1.00 47.62 208 GLY A N 1
ATOM 1617 C CA . GLY A 1 208 ? 9.181 6.195 -67.180 1.00 47.62 208 GLY A CA 1
ATOM 1618 C C . GLY A 1 208 ? 10.105 7.282 -66.641 1.00 47.62 208 GLY A C 1
ATOM 1619 O O . GLY A 1 208 ? 10.026 7.633 -65.470 1.00 47.62 208 GLY A O 1
ATOM 1620 N N . ASN A 1 209 ? 10.957 7.805 -67.526 1.00 47.72 209 ASN A N 1
ATOM 1621 C CA . ASN A 1 209 ? 11.646 9.092 -67.410 1.00 47.72 209 ASN A CA 1
ATOM 1622 C C . ASN A 1 209 ? 10.694 10.217 -66.988 1.00 47.72 209 ASN A C 1
ATOM 1624 O O . ASN A 1 209 ? 9.633 10.334 -67.590 1.00 47.72 209 ASN A O 1
ATOM 1628 N N . THR A 1 210 ? 11.167 11.118 -66.124 1.00 49.66 210 THR A N 1
ATOM 1629 C CA . THR A 1 210 ? 11.149 12.571 -66.378 1.00 49.66 210 THR A CA 1
ATOM 1630 C C . THR A 1 210 ? 12.116 13.279 -65.432 1.00 49.66 210 THR A C 1
ATOM 1632 O O . THR A 1 210 ? 12.058 13.096 -64.216 1.00 49.66 210 THR A O 1
ATOM 1635 N N . ASP A 1 211 ? 12.977 14.086 -66.043 1.00 45.53 211 ASP A N 1
ATOM 1636 C CA . ASP A 1 211 ? 13.893 15.066 -65.469 1.00 45.53 211 ASP A CA 1
ATOM 1637 C C . ASP A 1 211 ? 13.174 16.230 -64.755 1.00 45.53 211 ASP A C 1
ATOM 1639 O O . ASP A 1 211 ? 12.006 16.515 -65.023 1.00 45.53 211 ASP A O 1
ATOM 1643 N N . GLY A 1 212 ? 13.908 16.947 -63.896 1.00 44.78 212 GLY A N 1
ATOM 1644 C CA . GLY A 1 212 ? 13.503 18.231 -63.300 1.00 44.78 212 GLY A CA 1
ATOM 1645 C C . GLY A 1 212 ? 13.946 18.332 -61.840 1.00 44.78 212 GLY A C 1
ATOM 1646 O O . GLY A 1 212 ? 13.249 17.889 -60.936 1.00 44.78 212 GLY A O 1
ATOM 1647 N N . ASP A 1 213 ? 15.196 18.689 -61.563 1.00 47.38 213 ASP A N 1
ATOM 1648 C CA . ASP A 1 213 ? 15.641 20.078 -61.361 1.00 47.38 213 ASP A CA 1
ATOM 1649 C C . ASP A 1 213 ? 14.811 20.866 -60.328 1.00 47.38 213 ASP A C 1
ATOM 1651 O O . ASP A 1 213 ? 13.777 21.455 -60.635 1.00 47.38 213 ASP A O 1
ATOM 1655 N N . SER A 1 214 ? 15.305 20.925 -59.089 1.00 49.53 214 SER A N 1
ATOM 1656 C CA . SER A 1 214 ? 15.283 22.178 -58.330 1.00 49.53 214 SER A CA 1
ATOM 1657 C C . SER A 1 214 ? 16.140 22.083 -57.077 1.00 49.53 214 SER A C 1
ATOM 1659 O O . SER A 1 214 ? 15.770 21.526 -56.043 1.00 49.53 214 SER A O 1
ATOM 1661 N N . SER A 1 215 ? 17.305 22.709 -57.185 1.00 51.19 215 SER A N 1
ATOM 1662 C CA . SER A 1 215 ? 18.129 23.131 -56.064 1.00 51.19 215 SER A CA 1
ATOM 1663 C C . SER A 1 215 ? 17.362 24.132 -55.192 1.00 51.19 215 SER A C 1
ATOM 1665 O O . SER A 1 215 ? 17.065 25.237 -55.642 1.00 51.19 215 SER A O 1
ATOM 1667 N N . ARG A 1 216 ? 17.118 23.821 -53.914 1.00 46.25 216 ARG A N 1
ATOM 1668 C CA . ARG A 1 216 ? 16.847 24.851 -52.897 1.00 46.25 216 ARG A CA 1
ATOM 1669 C C . ARG A 1 216 ? 17.708 24.645 -51.661 1.00 46.25 216 ARG A C 1
ATOM 1671 O O . ARG A 1 216 ? 17.467 23.787 -50.820 1.00 46.25 216 ARG A O 1
ATOM 1678 N N . LYS A 1 217 ? 18.735 25.491 -51.621 1.00 47.59 217 LYS A N 1
ATOM 1679 C CA . LYS A 1 217 ? 19.557 25.852 -50.472 1.00 47.59 217 LYS A CA 1
ATOM 1680 C C . LYS A 1 217 ? 18.653 26.435 -49.380 1.00 47.59 217 LYS A C 1
ATOM 1682 O O . LYS A 1 217 ? 17.871 27.335 -49.677 1.00 47.59 217 LYS A O 1
ATOM 1687 N N . TYR A 1 218 ? 18.811 25.980 -48.141 1.00 47.03 218 TYR A N 1
ATOM 1688 C CA . TYR A 1 218 ? 18.366 26.724 -46.965 1.00 47.03 218 TYR A CA 1
ATOM 1689 C C . TYR A 1 218 ? 19.605 27.158 -46.193 1.00 47.03 218 TYR A C 1
ATOM 1691 O O . TYR A 1 218 ? 20.440 26.341 -45.805 1.00 47.03 218 TYR A O 1
ATOM 1699 N N . SER A 1 219 ? 19.737 28.473 -46.091 1.00 54.91 219 SER A N 1
ATOM 1700 C CA . SER A 1 219 ? 20.808 29.195 -45.427 1.00 54.91 219 SER A CA 1
ATOM 1701 C C . SER A 1 219 ? 20.695 29.053 -43.912 1.00 54.91 219 SER A C 1
ATOM 1703 O O . SER A 1 219 ? 19.600 29.144 -43.360 1.00 54.91 219 SER A O 1
ATOM 1705 N N . LEU A 1 220 ? 21.844 28.878 -43.255 1.00 49.81 220 LEU A N 1
ATOM 1706 C CA . LEU A 1 220 ? 22.017 29.205 -41.845 1.00 49.81 220 LEU A CA 1
ATOM 1707 C C . LEU A 1 220 ? 21.840 30.717 -41.659 1.00 49.81 220 LEU A C 1
ATOM 1709 O O . LEU A 1 220 ? 22.392 31.502 -42.432 1.00 49.81 220 LEU A O 1
ATOM 1713 N N . SER A 1 221 ? 21.127 31.108 -40.609 1.00 57.19 221 SER A N 1
ATOM 1714 C CA . SER A 1 221 ? 21.181 32.457 -40.054 1.00 57.19 221 SER A CA 1
ATOM 1715 C C . SER A 1 221 ? 21.399 32.365 -38.551 1.00 57.19 221 SER A C 1
ATOM 1717 O O . SER A 1 221 ? 20.629 31.723 -37.834 1.00 57.19 221 SER A O 1
ATOM 1719 N N . ASP A 1 222 ? 22.490 32.998 -38.139 1.00 49.50 222 ASP A N 1
ATOM 1720 C CA . ASP A 1 222 ? 22.964 33.202 -36.782 1.00 49.50 222 ASP A CA 1
ATOM 1721 C C . ASP A 1 222 ? 22.041 34.094 -35.941 1.00 49.50 222 ASP A C 1
ATOM 1723 O O . ASP A 1 222 ? 21.388 34.999 -36.455 1.00 49.50 222 ASP A O 1
ATOM 1727 N N . GLY A 1 223 ? 22.147 33.909 -34.622 1.00 42.12 223 GLY A N 1
ATOM 1728 C CA . GLY A 1 223 ? 22.244 35.022 -33.680 1.00 42.12 223 GLY A CA 1
ATOM 1729 C C . GLY A 1 223 ? 20.967 35.431 -32.952 1.00 42.12 223 GLY A C 1
ATOM 1730 O O . GLY A 1 223 ? 20.177 36.196 -33.480 1.00 42.12 223 GLY A O 1
ATOM 1731 N N . GLU A 1 224 ? 20.878 35.082 -31.664 1.00 43.50 224 GLU A N 1
ATOM 1732 C CA . GLU A 1 224 ? 20.562 36.102 -30.656 1.00 43.50 224 GLU A CA 1
ATOM 1733 C C . GLU A 1 224 ? 21.066 35.702 -29.263 1.00 43.50 224 GLU A C 1
ATOM 1735 O O . GLU A 1 224 ? 20.627 34.735 -28.640 1.00 43.50 224 GLU A O 1
ATOM 1740 N N . THR A 1 225 ? 22.042 36.473 -28.789 1.00 45.81 225 THR A N 1
ATOM 1741 C CA . THR A 1 225 ? 22.624 36.406 -27.451 1.00 45.81 225 THR A CA 1
ATOM 1742 C C . THR A 1 225 ? 21.771 37.268 -26.523 1.00 45.81 225 THR A C 1
ATOM 1744 O O . THR A 1 225 ? 21.869 38.495 -26.555 1.00 45.81 225 THR A O 1
ATOM 1747 N N . VAL A 1 226 ? 20.940 36.652 -25.682 1.00 48.97 226 VAL A N 1
ATOM 1748 C CA . VAL A 1 226 ? 20.174 37.376 -24.656 1.00 48.97 226 VAL A CA 1
ATOM 1749 C C . VAL A 1 226 ? 21.020 37.526 -23.390 1.00 48.97 226 VAL A C 1
ATOM 1751 O O . VAL A 1 226 ? 21.485 36.550 -22.803 1.00 48.97 226 VAL A O 1
ATOM 1754 N N . ARG A 1 227 ? 21.232 38.785 -22.996 1.00 48.88 227 ARG A N 1
ATOM 1755 C CA . ARG A 1 227 ? 21.914 39.219 -21.769 1.00 48.88 227 ARG A CA 1
ATOM 1756 C C . ARG A 1 227 ? 21.055 38.919 -20.528 1.00 48.88 227 ARG A C 1
ATOM 1758 O O . ARG A 1 227 ? 19.850 39.159 -20.584 1.00 48.88 227 ARG A O 1
ATOM 1765 N N . PRO A 1 228 ? 21.638 38.503 -19.390 1.00 49.16 228 PRO A N 1
ATOM 1766 C CA . PRO A 1 228 ? 20.934 38.491 -18.112 1.00 49.16 228 PRO A CA 1
ATOM 1767 C C . PRO A 1 228 ? 20.849 39.903 -17.525 1.00 49.16 228 PRO A C 1
ATOM 1769 O O . PRO A 1 228 ? 21.860 40.583 -17.352 1.00 49.16 228 PRO A O 1
ATOM 1772 N N . THR A 1 229 ? 19.626 40.323 -17.221 1.00 47.72 229 THR A N 1
ATOM 1773 C CA . THR A 1 229 ? 19.297 41.550 -16.499 1.00 47.72 229 THR A CA 1
ATOM 1774 C C . THR A 1 229 ? 19.728 41.434 -15.038 1.00 47.72 229 THR A C 1
ATOM 1776 O O . THR A 1 229 ? 19.454 40.435 -14.372 1.00 47.72 229 THR A O 1
ATOM 1779 N N . GLU A 1 230 ? 20.390 42.479 -14.555 1.00 48.50 230 GLU A N 1
ATOM 1780 C CA . GLU A 1 230 ? 20.782 42.694 -13.166 1.00 48.50 230 GLU A CA 1
ATOM 1781 C C . GLU A 1 230 ? 19.567 42.652 -12.226 1.00 48.50 230 GLU A C 1
ATOM 1783 O O . GLU A 1 230 ? 18.562 43.328 -12.464 1.00 48.50 230 GLU A O 1
ATOM 1788 N N . LEU A 1 231 ? 19.676 41.912 -11.118 1.00 45.00 231 LEU A N 1
ATOM 1789 C CA . LEU A 1 231 ? 18.748 42.016 -9.994 1.00 45.00 231 LEU A CA 1
ATOM 1790 C C . LEU A 1 231 ? 19.516 42.268 -8.692 1.00 45.00 231 LEU A C 1
ATOM 1792 O O . LEU A 1 231 ? 20.004 41.360 -8.031 1.00 45.00 231 LEU A O 1
ATOM 1796 N N . ARG A 1 232 ? 19.624 43.570 -8.425 1.00 44.56 232 ARG A N 1
ATOM 1797 C CA . ARG A 1 232 ? 19.663 44.305 -7.155 1.00 44.56 232 ARG A CA 1
ATOM 1798 C C . ARG A 1 232 ? 19.917 43.539 -5.851 1.00 44.56 232 ARG A C 1
ATOM 1800 O O . ARG A 1 232 ? 19.095 42.751 -5.388 1.00 44.56 232 ARG A O 1
ATOM 1807 N N . ASP A 1 233 ? 20.972 44.009 -5.194 1.00 40.06 233 ASP A N 1
ATOM 1808 C CA . ASP A 1 233 ? 21.231 43.951 -3.761 1.00 40.06 233 ASP A CA 1
ATOM 1809 C C . ASP A 1 233 ? 20.098 44.548 -2.913 1.00 40.06 233 ASP A C 1
ATOM 1811 O O . ASP A 1 233 ? 19.513 45.586 -3.234 1.00 40.06 233 ASP A O 1
ATOM 1815 N N . GLY A 1 234 ? 19.849 43.907 -1.773 1.00 38.00 234 GLY A N 1
ATOM 1816 C CA . GLY A 1 234 ? 18.922 44.371 -0.747 1.00 38.00 234 GLY A CA 1
ATOM 1817 C C . GLY A 1 234 ? 19.067 43.568 0.542 1.00 38.00 234 GLY A C 1
ATOM 1818 O O . GLY A 1 234 ? 18.125 42.905 0.962 1.00 38.00 234 GLY A O 1
ATOM 1819 N N . ILE A 1 235 ? 20.251 43.598 1.163 1.00 41.78 235 ILE A N 1
ATOM 1820 C CA . ILE A 1 235 ? 20.446 43.109 2.535 1.00 41.78 235 ILE A CA 1
ATOM 1821 C C . ILE A 1 235 ? 20.178 44.281 3.480 1.00 41.78 235 ILE A C 1
ATOM 1823 O O . ILE A 1 235 ? 21.010 45.172 3.641 1.00 41.78 235 ILE A O 1
ATOM 1827 N N . VAL A 1 236 ? 19.000 44.279 4.101 1.00 41.41 236 VAL A N 1
ATOM 1828 C CA . VAL A 1 236 ? 18.701 45.118 5.264 1.00 41.41 236 VAL A CA 1
ATOM 1829 C C . VAL A 1 236 ? 19.109 44.334 6.505 1.00 41.41 236 VAL A C 1
ATOM 1831 O O . VAL A 1 236 ? 18.550 43.284 6.810 1.00 41.41 236 VAL A O 1
ATOM 1834 N N . SER A 1 237 ? 20.114 44.859 7.198 1.00 37.31 237 SER A N 1
ATOM 1835 C CA . SER A 1 237 ? 20.537 44.424 8.522 1.00 37.31 237 SER A CA 1
ATOM 1836 C C . SER A 1 237 ? 19.773 45.260 9.549 1.00 37.31 237 SER A C 1
ATOM 1838 O O . SER A 1 237 ? 19.896 46.484 9.541 1.00 37.31 237 SER A O 1
ATOM 1840 N N . VAL A 1 238 ? 18.978 44.625 10.414 1.00 43.34 238 VAL A N 1
ATOM 1841 C CA . VAL A 1 238 ? 18.472 45.254 11.641 1.00 43.34 238 VAL A CA 1
ATOM 1842 C C . VAL A 1 238 ? 18.877 44.382 12.818 1.00 43.34 238 VAL A C 1
ATOM 1844 O O . VAL A 1 238 ? 18.626 43.179 12.861 1.00 43.34 238 VAL A O 1
ATOM 1847 N N . LYS A 1 239 ? 19.567 45.050 13.732 1.00 46.78 239 LYS A N 1
ATOM 1848 C CA . LYS A 1 239 ? 20.106 44.617 15.012 1.00 46.78 239 LYS A CA 1
ATOM 1849 C C . LYS A 1 239 ? 19.201 45.193 16.106 1.00 46.78 239 LYS A C 1
ATOM 1851 O O . LYS A 1 239 ? 18.756 46.319 15.927 1.00 46.78 239 LYS A O 1
ATOM 1856 N N . GLU A 1 240 ? 19.008 44.430 17.184 1.00 41.56 240 GLU A N 1
ATOM 1857 C CA . GLU A 1 240 ? 18.725 44.794 18.600 1.00 41.56 240 GLU A CA 1
ATOM 1858 C C . GLU A 1 240 ? 17.804 43.716 19.211 1.00 41.56 240 GLU A C 1
ATOM 1860 O O . GLU A 1 240 ? 16.763 43.405 18.645 1.00 41.56 240 GLU A O 1
ATOM 1865 N N . GLU A 1 241 ? 18.253 42.876 20.153 1.00 43.78 241 GLU A N 1
ATOM 1866 C CA . GLU A 1 241 ? 18.657 43.090 21.566 1.00 43.78 241 GLU A CA 1
ATOM 1867 C C . GLU A 1 241 ? 17.473 43.171 22.555 1.00 43.78 241 GLU A C 1
ATOM 1869 O O . GLU A 1 241 ? 16.448 43.782 22.281 1.00 43.78 241 GLU A O 1
ATOM 1874 N N . ALA A 1 242 ? 17.715 42.575 23.732 1.00 36.69 242 ALA A N 1
ATOM 1875 C CA . ALA A 1 242 ? 16.966 42.617 24.998 1.00 36.69 242 ALA A CA 1
ATOM 1876 C C . ALA A 1 242 ? 15.679 41.764 25.173 1.00 36.69 242 ALA A C 1
ATOM 1878 O O . ALA A 1 242 ? 14.579 42.156 24.813 1.00 36.69 242 ALA A O 1
ATOM 1879 N N . GLY A 1 243 ? 15.835 40.617 25.854 1.00 36.41 243 GLY A N 1
ATOM 1880 C CA . GLY A 1 243 ? 15.576 40.515 27.303 1.00 36.41 243 GLY A CA 1
ATOM 1881 C C . GLY A 1 243 ? 14.133 40.390 27.840 1.00 36.41 243 GLY A C 1
ATOM 1882 O O . GLY A 1 243 ? 13.224 41.081 27.404 1.00 36.41 243 GLY A O 1
ATOM 1883 N N . VAL A 1 244 ? 14.036 39.625 28.942 1.00 40.88 244 VAL A N 1
ATOM 1884 C CA . VAL A 1 244 ? 13.022 39.632 30.030 1.00 40.88 244 VAL A CA 1
ATOM 1885 C C . VAL A 1 244 ? 11.955 38.512 30.041 1.00 40.88 244 VAL A C 1
ATOM 1887 O O . VAL A 1 244 ? 10.966 38.528 29.321 1.00 40.88 244 VAL A O 1
ATOM 1890 N N . ASP A 1 245 ? 12.221 37.551 30.936 1.00 35.62 245 ASP A N 1
ATOM 1891 C CA . ASP A 1 245 ? 11.409 36.932 32.001 1.00 35.62 245 ASP A CA 1
ATOM 1892 C C . ASP A 1 245 ? 9.930 36.508 31.859 1.00 35.62 245 ASP A C 1
ATOM 1894 O O . ASP A 1 245 ? 9.029 37.265 31.522 1.00 35.62 245 ASP A O 1
ATOM 1898 N N . SER A 1 246 ? 9.720 35.323 32.454 1.00 38.78 246 SER A N 1
ATOM 1899 C CA . SER A 1 246 ? 8.610 34.909 33.331 1.00 38.78 246 SER A CA 1
ATOM 1900 C C . SER A 1 246 ? 7.246 34.502 32.757 1.00 38.78 246 SER A C 1
ATOM 1902 O O . SER A 1 246 ? 6.446 35.300 32.293 1.00 38.78 246 SER A O 1
ATOM 1904 N N . SER A 1 247 ? 6.948 33.220 33.009 1.00 42.66 247 SER A N 1
ATOM 1905 C CA . SER A 1 247 ? 5.776 32.733 33.756 1.00 42.66 247 SER A CA 1
ATOM 1906 C C . SER A 1 247 ? 4.385 33.247 33.362 1.00 42.66 247 SER A C 1
ATOM 1908 O O . SER A 1 247 ? 3.992 34.323 33.787 1.00 42.66 247 SER A O 1
ATOM 1910 N N . ALA A 1 248 ? 3.562 32.387 32.750 1.00 35.97 248 ALA A N 1
ATOM 1911 C CA . ALA A 1 248 ? 2.240 32.030 33.287 1.00 35.97 248 ALA A CA 1
ATOM 1912 C C . ALA A 1 248 ? 1.493 31.025 32.396 1.00 35.97 248 ALA A C 1
ATOM 1914 O O . ALA A 1 248 ? 1.435 31.118 31.175 1.00 35.9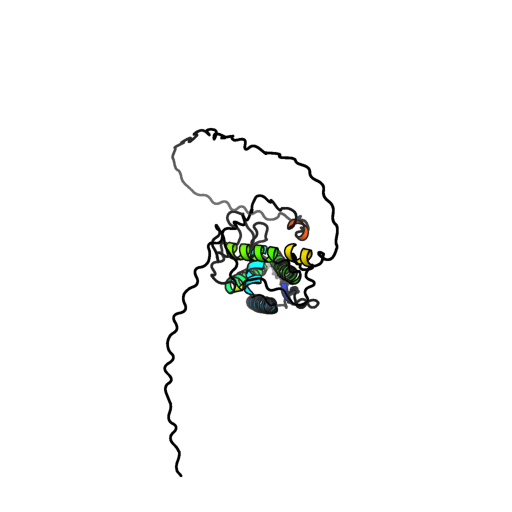7 248 ALA A O 1
ATOM 1915 N N . SER A 1 249 ? 0.881 30.078 33.097 1.00 37.69 249 SER A N 1
ATOM 1916 C CA . SER A 1 249 ? -0.165 29.154 32.678 1.00 37.69 249 SER A CA 1
ATOM 1917 C C . SER A 1 249 ? -1.339 29.853 31.985 1.00 37.69 249 SER A C 1
ATOM 1919 O O . SER A 1 249 ? -1.829 30.858 32.490 1.00 37.69 249 SER A O 1
ATOM 1921 N N . THR A 1 250 ? -1.874 29.272 30.908 1.00 35.28 250 THR A N 1
ATOM 1922 C CA . THR A 1 250 ? -3.314 29.340 30.606 1.00 35.28 250 THR A CA 1
ATOM 1923 C C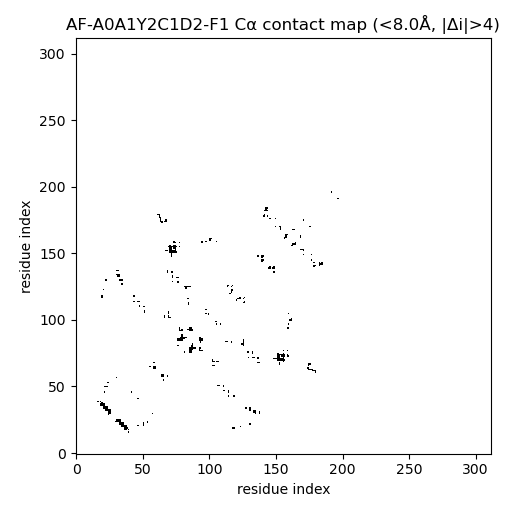 . THR A 1 250 ? -3.731 28.097 29.817 1.00 35.28 250 THR A C 1
ATOM 1925 O O . THR A 1 250 ? -3.353 27.895 28.665 1.00 35.28 250 THR A O 1
ATOM 1928 N N . LEU A 1 251 ? -4.528 27.257 30.477 1.00 41.31 251 LEU A N 1
ATOM 1929 C CA . LEU A 1 251 ? -5.344 26.208 29.878 1.00 41.31 251 LEU A CA 1
ATOM 1930 C C . LEU A 1 251 ? -6.425 26.854 29.004 1.00 41.31 251 LEU A C 1
ATOM 1932 O O . LEU A 1 251 ? -7.284 27.563 29.523 1.00 41.31 251 LEU A O 1
ATOM 1936 N N . VAL A 1 252 ? -6.432 26.555 27.706 1.00 33.38 252 VAL A N 1
ATOM 1937 C CA . VAL A 1 252 ? -7.601 26.776 26.846 1.00 33.38 252 VAL A CA 1
ATOM 1938 C C . VAL A 1 252 ? -7.895 25.485 26.094 1.00 33.38 252 VAL A C 1
ATOM 1940 O O . VAL A 1 252 ? -7.229 25.133 25.124 1.00 33.38 252 VAL A O 1
ATOM 1943 N N . SER A 1 253 ? -8.916 24.773 26.567 1.00 40.09 253 SER A N 1
ATOM 1944 C CA . SER A 1 253 ? -9.683 23.847 25.736 1.00 40.09 253 SER A CA 1
ATOM 1945 C C . SER A 1 253 ? -10.513 24.646 24.733 1.00 40.09 253 SER A C 1
ATOM 1947 O O . SER A 1 253 ? -11.093 25.666 25.106 1.00 40.09 253 SER A O 1
ATOM 1949 N N . PRO A 1 254 ? -10.723 24.105 23.527 1.00 41.03 254 PRO A N 1
ATOM 1950 C CA . PRO A 1 254 ? -12.063 24.148 22.969 1.00 41.03 254 PRO A CA 1
ATOM 1951 C C . PRO A 1 254 ? -12.519 22.745 22.576 1.00 41.03 254 PRO A C 1
ATOM 1953 O O . PRO A 1 254 ? -11.954 22.073 21.713 1.00 41.03 254 PRO A O 1
ATOM 1956 N N . ALA A 1 255 ? -13.583 22.319 23.247 1.00 33.50 255 ALA A N 1
ATOM 1957 C CA . ALA A 1 255 ? -14.481 21.303 22.751 1.00 33.50 255 ALA A CA 1
ATOM 1958 C C . ALA A 1 255 ? -15.361 21.896 21.639 1.00 33.50 255 ALA A C 1
ATOM 1960 O O . ALA A 1 255 ? -15.708 23.072 21.678 1.00 33.50 255 ALA A O 1
ATOM 1961 N N . ALA A 1 256 ? -15.790 21.006 20.745 1.00 38.19 256 ALA A N 1
ATOM 1962 C CA . ALA A 1 256 ? -16.922 21.145 19.834 1.00 38.19 256 ALA A CA 1
ATOM 1963 C C . ALA A 1 256 ? -16.752 22.101 18.641 1.00 38.19 256 ALA A C 1
ATOM 1965 O O . ALA A 1 256 ? -17.228 23.228 18.649 1.00 38.19 256 ALA A O 1
ATOM 1966 N N . GLU A 1 257 ? -16.265 21.547 17.528 1.00 30.09 257 GLU A N 1
ATOM 1967 C CA . GLU A 1 257 ? -16.788 21.936 16.219 1.00 30.09 257 GLU A CA 1
ATOM 1968 C C . GLU A 1 257 ? -17.218 20.679 15.461 1.00 30.09 257 GLU A C 1
ATOM 1970 O O . GLU A 1 257 ? -16.432 19.798 15.105 1.00 30.09 257 GLU A O 1
ATOM 1975 N N . THR A 1 258 ? -18.534 20.532 15.360 1.00 37.53 258 THR A N 1
ATOM 1976 C CA . THR A 1 258 ? -19.216 19.370 14.810 1.00 37.53 258 THR A CA 1
ATOM 1977 C C . THR A 1 258 ? -19.381 19.548 13.306 1.00 37.53 258 THR A C 1
ATOM 1979 O O . THR A 1 258 ? -20.043 20.465 12.844 1.00 37.53 258 THR A O 1
ATOM 1982 N N . ALA A 1 259 ? -18.807 18.602 12.566 1.00 41.34 259 ALA A N 1
ATOM 1983 C CA . ALA A 1 259 ? -19.402 17.949 11.404 1.00 41.34 259 ALA A CA 1
ATOM 1984 C C . ALA A 1 259 ? -20.117 18.826 10.358 1.00 41.34 259 ALA A C 1
ATOM 1986 O O . ALA A 1 259 ? -21.336 18.935 10.384 1.00 41.34 259 ALA A O 1
ATOM 1987 N N . ARG A 1 260 ? -19.381 19.222 9.312 1.00 36.16 260 ARG A N 1
ATOM 1988 C CA . ARG A 1 260 ? -19.806 19.060 7.906 1.00 36.16 260 ARG A CA 1
ATOM 1989 C C . ARG A 1 260 ? -18.576 18.958 7.005 1.00 36.16 260 ARG A C 1
ATOM 1991 O O . ARG A 1 260 ? -18.017 19.971 6.611 1.00 36.16 260 ARG A O 1
ATOM 1998 N N . LEU A 1 261 ? -18.152 17.740 6.670 1.00 33.50 261 LEU A N 1
ATOM 1999 C CA . LEU A 1 261 ? -17.187 17.522 5.590 1.00 33.50 261 LEU A CA 1
ATOM 2000 C C . LEU A 1 261 ? -17.650 16.371 4.699 1.00 33.50 261 LEU A C 1
ATOM 2002 O O . LEU A 1 261 ? -17.581 15.204 5.080 1.00 33.50 261 LEU A O 1
ATOM 2006 N N . ASN A 1 262 ? -18.165 16.807 3.551 1.00 33.31 262 ASN A N 1
ATOM 2007 C CA . ASN A 1 262 ? -18.299 16.187 2.239 1.00 33.31 262 ASN A CA 1
ATOM 2008 C C . ASN A 1 262 ? -17.743 14.763 2.085 1.00 33.31 262 ASN A C 1
ATOM 2010 O O . ASN A 1 262 ? -16.568 14.502 2.352 1.00 33.31 262 ASN A O 1
ATOM 2014 N N . GLU A 1 263 ? -18.585 13.888 1.528 1.00 35.38 263 GLU A N 1
ATOM 2015 C CA . GLU A 1 263 ? -18.148 12.757 0.710 1.00 35.38 263 GLU A CA 1
ATOM 2016 C C . GLU A 1 263 ? -17.158 13.280 -0.335 1.00 35.38 263 GLU A C 1
ATOM 2018 O O . GLU A 1 263 ? -17.508 14.034 -1.242 1.00 35.38 263 GLU A O 1
ATOM 2023 N N . TYR A 1 264 ? -15.885 12.964 -0.127 1.00 41.16 264 TYR A N 1
ATOM 2024 C CA . TYR A 1 264 ? -14.800 13.376 -0.996 1.00 41.16 264 TYR A CA 1
ATOM 2025 C C . TYR A 1 264 ? -14.636 12.293 -2.061 1.00 41.16 264 TYR A C 1
ATOM 2027 O O . TYR A 1 264 ? -14.207 11.179 -1.761 1.00 41.16 264 TYR A 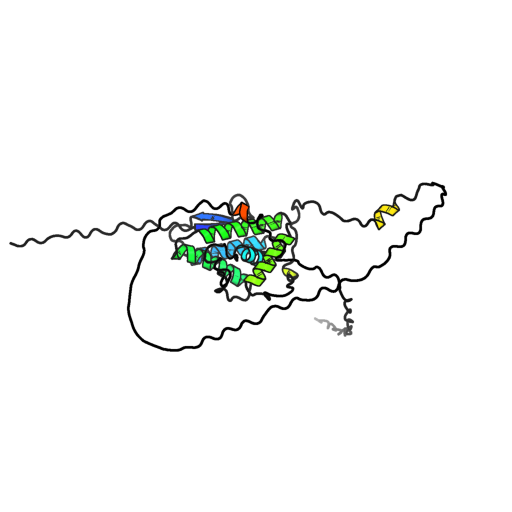O 1
ATOM 2035 N N . ASP A 1 265 ? -15.013 12.628 -3.292 1.00 40.00 265 ASP A N 1
ATOM 2036 C CA . ASP A 1 265 ? -14.870 11.809 -4.498 1.00 40.00 265 ASP A CA 1
ATOM 2037 C C . ASP A 1 265 ? -13.385 11.787 -4.933 1.00 40.00 265 ASP A C 1
ATOM 2039 O O . ASP A 1 265 ? -12.968 12.410 -5.912 1.00 40.00 265 ASP A O 1
ATOM 2043 N N . PHE A 1 266 ? -12.546 11.135 -4.117 1.00 41.16 266 PHE A N 1
ATOM 2044 C CA . PHE A 1 266 ? -11.090 11.030 -4.299 1.00 41.16 266 PHE A CA 1
ATOM 2045 C C . PHE A 1 266 ? -10.722 10.324 -5.616 1.00 41.16 266 PHE A C 1
ATOM 2047 O O . PHE A 1 266 ? -9.719 10.661 -6.248 1.00 41.16 266 PHE A O 1
ATOM 2054 N N . SER A 1 267 ? -11.593 9.439 -6.110 1.00 41.84 267 SER A N 1
ATOM 2055 C CA . SER A 1 267 ? -11.391 8.686 -7.349 1.00 41.84 267 SER A CA 1
ATOM 2056 C C . SER A 1 267 ? -11.349 9.566 -8.611 1.00 41.84 267 SER A C 1
ATOM 2058 O O . SER A 1 267 ? -10.818 9.133 -9.632 1.00 41.84 267 SER A O 1
ATOM 2060 N N . ARG A 1 268 ? -11.841 10.818 -8.568 1.00 39.41 268 ARG A N 1
ATOM 2061 C CA . ARG A 1 268 ? -11.781 11.763 -9.708 1.00 39.41 268 ARG A CA 1
ATOM 2062 C C . ARG A 1 268 ? -10.634 12.776 -9.655 1.00 39.41 268 ARG A C 1
ATOM 2064 O O . ARG A 1 268 ? -10.340 13.394 -10.679 1.00 39.41 268 ARG A O 1
ATOM 2071 N N . SER A 1 269 ? -9.985 12.959 -8.505 1.00 37.09 269 SER A N 1
ATOM 2072 C CA . SER A 1 269 ? -8.954 13.995 -8.316 1.00 37.09 269 SER A CA 1
ATOM 2073 C C . SER A 1 269 ? -7.565 13.564 -8.805 1.00 37.09 269 SER A C 1
ATOM 2075 O O . SER A 1 269 ? -6.813 14.397 -9.306 1.00 37.09 269 SER A O 1
ATOM 2077 N N . LEU A 1 270 ? -7.254 12.265 -8.775 1.00 46.88 270 LEU A N 1
ATOM 2078 C CA . LEU A 1 270 ? -5.929 11.734 -9.133 1.00 46.88 270 LEU A CA 1
ATOM 2079 C C . LEU A 1 270 ? -5.573 11.809 -10.632 1.00 46.88 270 LEU A C 1
ATOM 2081 O O . LEU A 1 270 ? -4.426 11.566 -10.992 1.00 46.88 270 LEU A O 1
ATOM 2085 N N . VAL A 1 271 ? -6.520 12.166 -11.509 1.00 47.41 271 VAL A N 1
ATOM 2086 C CA . VAL A 1 271 ? -6.281 12.268 -12.965 1.00 47.41 271 VAL A CA 1
ATOM 2087 C C . VAL A 1 271 ? -6.182 13.723 -13.455 1.00 47.41 271 VAL A C 1
ATOM 2089 O O . VAL A 1 271 ? -5.696 13.950 -14.561 1.00 47.41 271 VAL A O 1
ATOM 2092 N N . LYS A 1 272 ? -6.606 14.728 -12.668 1.00 38.22 272 LYS A N 1
ATOM 2093 C CA . LYS A 1 272 ? -6.764 16.110 -13.175 1.00 38.22 272 LYS A CA 1
ATOM 2094 C C . LYS A 1 272 ? -5.654 17.103 -12.826 1.00 38.22 272 LYS A C 1
ATOM 2096 O O . LYS A 1 272 ? -5.472 18.031 -13.604 1.00 38.22 272 LYS A O 1
ATOM 2101 N N . ASP A 1 273 ? -4.855 16.872 -11.788 1.00 37.44 273 ASP A N 1
ATOM 2102 C CA . ASP A 1 273 ? -3.722 17.752 -11.450 1.00 37.44 273 ASP A CA 1
ATOM 2103 C C . ASP A 1 273 ? -2.388 17.185 -11.958 1.00 37.44 273 ASP A C 1
ATOM 2105 O O . ASP A 1 273 ? -1.432 16.971 -11.212 1.00 37.44 273 ASP A O 1
ATOM 2109 N N . ARG A 1 274 ? -2.315 16.919 -13.268 1.00 42.59 274 ARG A N 1
ATOM 2110 C CA . ARG A 1 274 ? -1.025 16.783 -13.953 1.00 42.59 274 ARG A CA 1
ATOM 2111 C C . ARG A 1 274 ? -0.521 18.186 -14.258 1.00 42.59 274 ARG A C 1
ATOM 2113 O O . ARG A 1 274 ? -0.923 18.769 -15.256 1.00 42.59 274 ARG A O 1
ATOM 2120 N N . ASP A 1 275 ? 0.360 18.705 -13.413 1.00 36.88 275 ASP A N 1
ATOM 2121 C CA . ASP A 1 275 ? 1.265 19.780 -13.809 1.00 36.88 275 ASP A CA 1
ATOM 2122 C C . ASP A 1 275 ? 2.393 19.147 -14.652 1.00 36.88 275 ASP A C 1
ATOM 2124 O O . ASP A 1 275 ? 3.243 18.435 -14.104 1.00 36.88 275 ASP A O 1
ATOM 2128 N N . PRO A 1 276 ? 2.400 19.304 -15.991 1.00 42.25 276 PRO A N 1
ATOM 2129 C CA . PRO A 1 276 ? 3.384 18.650 -16.852 1.00 42.25 276 PRO A CA 1
ATOM 2130 C C . PRO A 1 276 ? 4.804 19.214 -16.670 1.00 42.25 276 PRO A C 1
ATOM 2132 O O . PRO A 1 276 ? 5.752 18.650 -17.211 1.00 42.25 276 PRO A O 1
ATOM 2135 N N . ALA A 1 277 ? 4.976 20.306 -15.915 1.00 35.47 277 ALA A N 1
ATOM 2136 C CA . ALA A 1 277 ? 6.259 20.987 -15.763 1.00 35.47 277 ALA A CA 1
ATOM 2137 C C . ALA A 1 277 ? 7.165 20.417 -14.651 1.00 35.47 277 ALA A C 1
ATOM 2139 O O . ALA A 1 277 ? 8.350 20.749 -14.614 1.00 35.47 277 ALA A O 1
ATOM 2140 N N . ALA A 1 278 ? 6.663 19.553 -13.759 1.00 40.94 278 ALA A N 1
ATOM 2141 C CA . ALA A 1 278 ? 7.438 19.101 -12.595 1.00 40.94 278 ALA A CA 1
ATOM 2142 C C . ALA A 1 278 ? 8.285 17.832 -12.824 1.00 40.94 278 ALA A C 1
ATOM 2144 O O . ALA A 1 278 ? 9.182 17.556 -12.027 1.00 40.94 278 ALA A O 1
ATOM 2145 N N . TYR A 1 279 ? 8.056 17.070 -13.903 1.00 39.38 279 TYR A N 1
ATOM 2146 C CA . TYR A 1 279 ? 8.750 15.793 -14.133 1.00 39.38 279 TYR A CA 1
ATOM 2147 C C . TYR A 1 279 ? 9.074 15.549 -15.612 1.00 39.38 279 TYR A C 1
ATOM 2149 O O . TYR A 1 279 ? 8.685 14.542 -16.200 1.00 39.38 279 TYR A O 1
ATOM 2157 N N . THR A 1 280 ? 9.832 16.449 -16.237 1.00 30.38 280 THR A N 1
ATOM 2158 C CA . THR A 1 280 ? 10.431 16.155 -17.546 1.00 30.38 280 THR A CA 1
ATOM 2159 C C . THR A 1 280 ? 11.594 15.180 -17.362 1.00 30.38 280 THR A C 1
ATOM 2161 O O . THR A 1 280 ? 12.731 15.580 -17.104 1.00 30.38 280 THR A O 1
ATOM 2164 N N . ILE A 1 281 ? 11.327 13.881 -17.508 1.00 39.25 281 ILE A N 1
ATOM 2165 C CA . ILE A 1 281 ? 12.370 12.864 -17.669 1.00 39.25 281 ILE A CA 1
ATOM 2166 C C . ILE A 1 281 ? 12.998 13.084 -19.051 1.00 39.25 281 ILE A C 1
ATOM 2168 O O . ILE A 1 281 ? 12.468 12.650 -20.072 1.00 39.25 281 ILE A O 1
ATOM 2172 N N . LYS A 1 282 ? 14.129 13.798 -19.105 1.00 32.31 282 LYS A N 1
ATOM 2173 C CA . LYS A 1 282 ? 14.942 13.876 -20.325 1.00 32.31 282 LYS A CA 1
ATOM 2174 C C . LYS A 1 282 ? 15.571 12.507 -20.580 1.00 32.31 282 LYS A C 1
ATOM 2176 O O . LYS A 1 282 ? 16.535 12.121 -19.922 1.00 32.31 282 LYS A O 1
ATOM 2181 N N . LEU A 1 283 ? 15.019 11.781 -21.548 1.00 38.09 283 LEU A N 1
ATOM 2182 C CA . LEU A 1 283 ? 15.585 10.543 -22.074 1.00 38.09 283 LEU A CA 1
ATOM 2183 C C . LEU A 1 283 ? 16.829 10.888 -22.916 1.00 38.09 283 LEU A C 1
ATOM 2185 O O . LEU A 1 283 ? 16.751 11.054 -24.130 1.00 38.09 283 LEU A O 1
ATOM 2189 N N . ASN A 1 284 ? 17.985 11.066 -22.273 1.00 33.28 284 ASN A N 1
ATOM 2190 C CA . ASN A 1 284 ? 19.241 11.281 -22.991 1.00 33.28 284 ASN A CA 1
ATOM 2191 C C . ASN A 1 284 ? 19.733 9.949 -23.580 1.00 33.28 284 ASN A C 1
ATOM 2193 O O . ASN A 1 284 ? 20.263 9.091 -22.874 1.00 33.28 284 ASN A O 1
ATOM 2197 N N . GLN A 1 285 ? 19.549 9.787 -24.891 1.00 39.38 285 GLN A N 1
ATOM 2198 C CA . GLN A 1 285 ? 20.137 8.717 -25.692 1.00 39.38 285 GLN A CA 1
ATOM 2199 C C . GLN A 1 285 ? 21.618 9.021 -25.959 1.00 39.38 285 GLN A C 1
ATOM 2201 O O . GLN A 1 285 ? 21.968 9.583 -26.992 1.00 39.38 285 GLN A O 1
ATOM 2206 N N . HIS A 1 286 ? 22.498 8.657 -25.031 1.00 38.38 286 HIS A N 1
ATOM 2207 C CA . HIS A 1 286 ? 23.920 8.455 -25.318 1.00 38.38 286 HIS A CA 1
ATOM 2208 C C . HIS A 1 286 ? 24.430 7.331 -24.416 1.00 38.38 286 HIS A C 1
ATOM 2210 O O . HIS A 1 286 ? 24.747 7.538 -23.247 1.00 38.38 286 HIS A O 1
ATOM 2216 N N . TRP A 1 287 ? 24.443 6.115 -24.958 1.00 37.22 287 TRP A N 1
ATOM 2217 C CA . TRP A 1 287 ? 25.092 4.966 -24.337 1.00 37.22 287 TRP A CA 1
ATOM 2218 C C . TRP A 1 287 ? 26.521 4.864 -24.883 1.00 37.22 287 TRP A C 1
ATOM 2220 O O . TRP A 1 287 ? 26.677 4.793 -26.103 1.00 37.22 287 TRP A O 1
ATOM 2230 N N . PRO A 1 288 ? 27.567 4.833 -24.040 1.00 44.72 288 PRO A N 1
ATOM 2231 C CA . PRO A 1 288 ? 28.874 4.370 -24.484 1.00 44.72 288 PRO A CA 1
ATOM 2232 C C . PRO A 1 288 ? 28.843 2.841 -24.682 1.00 44.72 288 PRO A C 1
ATOM 2234 O O . PRO A 1 288 ? 28.092 2.146 -23.987 1.00 44.72 288 PRO A O 1
ATOM 2237 N N . PRO A 1 289 ? 29.640 2.289 -25.613 1.00 42.06 289 PRO A N 1
ATOM 2238 C CA . PRO A 1 289 ? 29.720 0.848 -25.815 1.00 42.06 289 PRO A CA 1
ATOM 2239 C C . PRO A 1 289 ? 30.310 0.164 -24.574 1.00 42.06 289 PRO A C 1
ATOM 2241 O O . PRO A 1 289 ? 31.355 0.563 -24.061 1.00 42.06 289 PRO A O 1
ATOM 2244 N N . LEU A 1 290 ? 29.624 -0.874 -24.092 1.00 40.69 290 LEU A N 1
ATOM 2245 C CA . LEU A 1 290 ? 30.075 -1.717 -22.988 1.00 40.69 290 LEU A CA 1
ATOM 2246 C C . LEU A 1 290 ? 31.280 -2.556 -23.434 1.00 40.69 290 LEU A C 1
ATOM 2248 O O . LEU A 1 290 ? 31.171 -3.395 -24.329 1.00 40.69 290 LEU A O 1
ATOM 2252 N N . SER A 1 291 ? 32.422 -2.347 -22.785 1.00 43.47 291 SER A N 1
ATOM 2253 C CA . SER A 1 291 ? 33.601 -3.201 -22.914 1.00 43.47 291 SER A CA 1
ATOM 2254 C C . SER A 1 291 ? 33.321 -4.574 -22.298 1.00 43.47 291 SER A C 1
ATOM 2256 O O . SER A 1 291 ? 33.048 -4.689 -21.104 1.00 43.47 291 SER A O 1
ATOM 2258 N N . VAL A 1 292 ? 33.394 -5.617 -23.122 1.00 54.41 292 VAL A N 1
ATOM 2259 C CA . VAL A 1 292 ? 33.229 -7.022 -22.724 1.00 54.41 292 VAL A CA 1
ATOM 2260 C C . VAL A 1 292 ? 34.428 -7.462 -21.866 1.00 54.41 292 VAL A C 1
ATOM 2262 O O . VAL A 1 292 ? 35.562 -7.366 -22.342 1.00 54.41 292 VAL A O 1
ATOM 2265 N N . PRO A 1 293 ? 34.237 -7.980 -20.637 1.00 42.47 293 PRO A N 1
ATOM 2266 C CA . PRO A 1 293 ? 35.329 -8.569 -19.869 1.00 42.47 293 PRO A CA 1
ATOM 2267 C C . PRO A 1 293 ? 35.783 -9.880 -20.520 1.00 42.47 293 PRO A C 1
ATOM 2269 O O . PRO A 1 293 ? 34.977 -10.785 -20.749 1.00 42.47 293 PRO A O 1
ATOM 2272 N N . GLN A 1 294 ? 37.079 -10.002 -20.814 1.00 43.12 294 GLN A N 1
ATOM 2273 C CA . GLN A 1 294 ? 37.656 -11.255 -21.294 1.00 43.12 294 GLN A CA 1
ATOM 2274 C C . GLN A 1 294 ? 37.604 -12.325 -20.197 1.00 43.12 294 GLN A C 1
ATOM 2276 O O . GLN A 1 294 ? 38.245 -12.216 -19.152 1.00 43.12 294 GLN A O 1
ATOM 2281 N N . LEU A 1 295 ? 36.845 -13.384 -20.477 1.00 50.88 295 LEU A N 1
ATOM 2282 C CA . LEU A 1 295 ? 36.711 -14.576 -19.653 1.00 50.88 295 LEU A CA 1
ATOM 2283 C C . LEU A 1 295 ? 38.034 -15.369 -19.668 1.00 50.88 295 LEU A C 1
ATOM 2285 O O . LEU A 1 295 ? 38.368 -16.029 -20.653 1.00 50.88 295 LEU A O 1
ATOM 2289 N N . HIS A 1 296 ? 38.796 -15.303 -18.576 1.00 52.59 296 HIS A N 1
ATOM 2290 C CA . HIS A 1 296 ? 39.977 -16.140 -18.364 1.00 52.59 296 HIS A CA 1
ATOM 2291 C C . HIS A 1 296 ? 39.534 -17.595 -18.127 1.00 52.59 296 HIS A C 1
ATOM 2293 O O . HIS A 1 296 ? 38.915 -17.915 -17.114 1.00 52.59 296 HIS A O 1
ATOM 2299 N N . LYS A 1 297 ? 39.835 -18.485 -19.078 1.00 51.69 297 LYS A N 1
ATOM 2300 C CA . LYS A 1 297 ? 39.620 -19.933 -18.947 1.00 51.69 297 LYS A CA 1
ATOM 2301 C C . LYS A 1 297 ? 40.679 -20.521 -18.010 1.00 51.69 297 LYS A C 1
ATOM 2303 O O . LYS A 1 297 ? 41.861 -20.490 -18.339 1.00 51.69 297 LYS A O 1
ATOM 2308 N N . GLN A 1 298 ? 40.263 -21.090 -16.879 1.00 49.91 298 GLN A N 1
ATOM 2309 C CA . GLN A 1 298 ? 41.123 -21.973 -16.085 1.00 49.91 298 GLN A CA 1
ATOM 2310 C C . GLN A 1 298 ? 41.086 -23.410 -16.641 1.00 49.91 298 GLN A C 1
ATOM 2312 O O . GLN A 1 298 ? 40.014 -23.879 -17.028 1.00 49.91 298 GLN A O 1
ATOM 2317 N N . PRO A 1 299 ? 42.225 -24.125 -16.679 1.00 53.31 299 PRO A N 1
ATOM 2318 C CA . PRO A 1 299 ? 42.278 -25.514 -17.117 1.00 53.31 299 PRO A CA 1
ATOM 2319 C C . PRO A 1 299 ? 41.800 -26.471 -16.016 1.00 53.31 299 PRO A C 1
ATOM 2321 O O . PRO A 1 299 ? 42.317 -26.490 -14.900 1.00 53.31 299 PRO A O 1
ATOM 2324 N N . THR A 1 300 ? 40.817 -27.300 -16.357 1.00 54.28 300 THR A N 1
ATOM 2325 C CA . THR A 1 300 ? 40.297 -28.386 -15.522 1.00 54.28 300 THR A CA 1
ATOM 2326 C C . THR A 1 300 ? 41.313 -29.531 -15.460 1.00 54.28 300 THR A C 1
ATOM 2328 O O . THR A 1 300 ? 41.575 -30.192 -16.462 1.00 54.28 300 THR A O 1
ATOM 2331 N N . GLN A 1 301 ? 41.888 -29.778 -14.282 1.00 49.41 301 GLN A N 1
ATOM 2332 C CA . GLN A 1 301 ? 42.709 -30.960 -14.003 1.00 49.41 301 GLN A CA 1
ATOM 2333 C C . GLN A 1 301 ? 41.794 -32.152 -13.677 1.00 49.41 301 GLN A C 1
ATOM 2335 O O . GLN A 1 301 ? 41.118 -32.172 -12.649 1.00 49.41 301 GLN A O 1
ATOM 2340 N N . LEU A 1 302 ? 41.771 -33.147 -14.566 1.00 49.97 302 LEU A N 1
ATOM 2341 C CA . LEU A 1 302 ? 41.113 -34.443 -14.385 1.00 49.97 302 LEU A CA 1
ATOM 2342 C C . LEU A 1 302 ? 41.922 -35.301 -13.399 1.00 49.97 302 LEU A C 1
ATOM 2344 O O . LEU A 1 302 ? 43.010 -35.766 -13.732 1.00 49.97 302 LEU A O 1
ATOM 2348 N N . HIS A 1 303 ? 41.395 -35.536 -12.194 1.00 54.66 303 HIS A N 1
ATOM 2349 C CA . HIS A 1 303 ? 41.940 -36.535 -11.271 1.00 54.66 303 HIS A CA 1
ATOM 2350 C C . HIS A 1 303 ? 41.220 -37.876 -11.435 1.00 54.66 303 HIS A C 1
ATOM 2352 O O . HIS A 1 303 ? 40.017 -38.013 -11.220 1.00 54.66 303 HIS A O 1
ATOM 2358 N N . ASN A 1 304 ? 42.015 -38.861 -11.837 1.00 52.16 304 ASN A N 1
ATOM 2359 C CA . ASN A 1 304 ? 41.658 -40.226 -12.178 1.00 52.16 304 ASN A CA 1
ATOM 2360 C C . ASN A 1 304 ? 41.521 -41.057 -10.882 1.00 52.16 304 ASN A C 1
ATOM 2362 O O . ASN A 1 304 ? 42.520 -41.315 -10.209 1.00 52.16 304 ASN A O 1
ATOM 2366 N N . ARG A 1 305 ? 40.302 -41.459 -10.492 1.00 57.28 305 ARG A N 1
ATOM 2367 C CA . ARG A 1 305 ? 40.075 -42.385 -9.364 1.00 57.28 305 ARG A CA 1
ATOM 2368 C C . ARG A 1 305 ? 40.077 -43.825 -9.878 1.00 57.28 305 ARG A C 1
ATOM 2370 O O . ARG A 1 305 ? 39.130 -44.256 -10.528 1.00 57.28 305 ARG A O 1
ATOM 2377 N N . ARG A 1 306 ? 41.141 -44.563 -9.552 1.00 54.41 306 ARG A N 1
ATOM 2378 C CA . ARG A 1 306 ? 41.215 -46.022 -9.694 1.00 54.41 306 ARG A CA 1
ATOM 2379 C C . ARG A 1 306 ? 40.281 -46.694 -8.685 1.00 54.41 306 ARG A C 1
ATOM 2381 O O . ARG A 1 306 ? 40.344 -46.415 -7.491 1.00 54.41 306 ARG A O 1
ATOM 2388 N N . SER A 1 307 ? 39.441 -47.580 -9.196 1.00 60.81 307 SER A N 1
ATOM 2389 C CA . SER A 1 307 ? 38.645 -48.571 -8.476 1.00 60.81 307 SER A CA 1
ATOM 2390 C C . SER A 1 307 ? 39.518 -49.760 -8.055 1.00 60.81 307 SER A C 1
ATOM 2392 O O . SER A 1 307 ? 40.226 -50.316 -8.893 1.00 60.81 307 SER A O 1
ATOM 2394 N N . ASN A 1 308 ? 39.433 -50.167 -6.786 1.00 54.22 308 ASN A N 1
ATOM 2395 C CA . ASN A 1 308 ? 39.920 -51.469 -6.315 1.00 54.22 308 ASN A CA 1
ATOM 2396 C C . ASN A 1 308 ? 38.814 -52.524 -6.482 1.00 54.22 308 ASN A C 1
ATOM 2398 O O . ASN A 1 308 ? 37.650 -52.197 -6.230 1.00 54.22 308 ASN A O 1
ATOM 2402 N N . PRO A 1 309 ? 39.143 -53.772 -6.856 1.00 68.25 309 PRO A N 1
ATOM 2403 C CA . PRO A 1 309 ? 38.197 -54.873 -6.807 1.00 68.25 309 PRO A CA 1
ATOM 2404 C C . PRO A 1 309 ? 38.126 -55.469 -5.393 1.00 68.25 309 PRO A C 1
ATOM 2406 O O . PRO A 1 309 ? 39.100 -55.470 -4.642 1.00 68.25 309 PRO A O 1
ATOM 2409 N N . ILE A 1 310 ? 36.936 -55.956 -5.055 1.00 58.31 310 ILE A N 1
ATOM 2410 C CA . ILE A 1 310 ? 36.628 -56.758 -3.872 1.00 58.31 310 ILE A CA 1
ATOM 2411 C C . ILE A 1 310 ? 36.848 -58.220 -4.280 1.00 58.31 310 ILE A C 1
ATOM 2413 O O . ILE A 1 310 ? 36.193 -58.680 -5.215 1.00 58.31 310 ILE A O 1
ATOM 2417 N N . GLU A 1 311 ? 37.755 -58.929 -3.609 1.00 54.69 311 GLU A N 1
ATOM 2418 C CA . GLU A 1 311 ? 37.817 -60.397 -3.636 1.00 54.69 311 GLU A CA 1
ATOM 2419 C C . GLU A 1 311 ? 37.079 -60.971 -2.418 1.00 54.69 311 GLU A C 1
ATOM 2421 O O . GLU A 1 311 ? 37.047 -60.349 -1.352 1.00 54.69 311 GLU A O 1
ATOM 2426 N N . MET A 1 312 ? 36.440 -62.123 -2.648 1.00 56.84 312 MET A N 1
ATOM 2427 C CA . MET A 1 312 ? 35.758 -62.973 -1.665 1.00 56.84 312 MET A CA 1
ATOM 2428 C C . MET A 1 312 ? 36.749 -63.778 -0.829 1.00 56.84 312 MET A C 1
ATOM 2430 O O . MET A 1 312 ? 37.800 -64.162 -1.386 1.00 56.84 312 MET A O 1
#

Solvent-accessible surface area (backbone atoms only — not comparable to full-atom values): 21156 Å² total; per-residue (Å²): 140,87,82,83,80,82,79,79,82,77,76,78,79,82,78,76,80,83,86,45,73,40,71,40,77,30,94,89,38,91,79,35,55,39,82,43,75,47,64,89,90,68,52,69,67,57,55,39,54,51,38,51,52,48,53,54,53,57,39,56,72,50,86,35,44,41,56,38,54,46,22,26,38,40,28,62,46,61,31,50,86,34,52,68,67,34,11,32,55,86,92,59,35,37,50,83,77,68,83,56,90,47,57,70,48,48,49,50,49,56,47,48,49,35,52,47,40,32,70,76,70,70,43,58,64,37,49,52,46,52,43,50,41,52,35,50,55,45,48,39,50,61,59,58,44,55,70,64,48,49,52,23,26,54,44,12,34,34,65,55,64,74,43,70,82,71,77,92,80,75,84,54,74,76,54,44,90,54,80,62,89,86,43,82,55,75,72,83,80,76,80,75,60,68,82,66,67,61,75,80,68,86,82,72,93,81,90,77,88,81,88,82,90,79,93,77,88,80,81,89,80,84,88,84,89,82,80,86,80,87,83,78,90,81,86,84,87,84,88,83,87,81,89,84,86,82,89,80,92,80,93,76,85,81,81,87,86,81,86,88,80,74,90,73,71,61,89,66,54,84,77,68,79,73,68,78,82,83,69,76,78,78,82,78,91,75,80,78,85,82,82,78,81,83,80,81,82,79,86,84,83,85,80,84,81,83,82,81,84,86,82,133

Sequence (312 aa):
MSKAVLESETLPPPKKPRVLLQIDPSPTDPNKVVLTTAPPNTLNQTLVTSTLNLLSTLFSRTRVHKDRFIYALAGFLFDPSSPTPFGGPKAKPGYTFFNGDSPALLLEFIVKEIYRVQWSIKQTKALKLVVECVNRVLELHFEGEKDVVDELVLKGMKKAGHCEWFGVVRIPEYLGFVGEEGGVGRGVVEFVMPSVAMKRRMGGRGNGNTDGDSSRKYSLSDGETVRPTELRDGIVSVKEEAGVDSSASTLVSPAAETARLNEYDFSRSLVKDRDPAAYTIKLNQHWPPLSVPQLHKQPTQLHNRRSNPIEM

Mean predicted aligned error: 17.87 Å

pLDDT: mean 71.74, std 24.19, range [30.09, 98.56]

Organism: NCBI:txid329046

Secondary structure (DSSP, 8-state):
----------PPPPPPPP--EEEEE-SS-TT-EEEEEPPTT--HHHHHHHHHHHHHHHHTTSSS-HHHHHHHHHHHH--TTSPTTT---TTS-GGGG---SSHHHHHHHHHHHHHHHHHHH---HHHHHHHHHHHHHHHHHHTT-HHHHHHHHHHHHHHTTSS-SSS-----GGG---PPTT-----------HHHHGGGS------------------------PPPPP-----------------------------------GGGTTTT---TTS--------PPPPPPPP--PPP------PPPPPP-